Protein AF-A0A317UAR1-F1 (afdb_monomer)

Sequence (209 aa):
TNQVRIKHGSAPVVENEALDRGAAVRAKEIYTKFSHERPDGSNFSTAYYDAGAGNILGENITTGNTPKRAVYLWENSRGHLVAMIDKEATHIGVGVYKNFWVQIFAKNPGQKYTLTVYANGGTFPSKGGAERFEMRVPARADVKLSTIDIPEKEGSNFIGWTEIDDTFNIESGLTDLDAIKSGIETHMYDNKTLKANWTDTSDSSDSSD

Radius of gyration: 22.11 Å; Cα contacts (8 Å, |Δi|>4): 454; chains: 1; bounding box: 49×39×76 Å

Nearest PDB structures (foldseek):
  4ifa-assembly1_A  TM=9.366E-01  e=2.058E-07  Bacillus anthracis str. Ames
  4d53-assembly2_B  TM=8.144E-01  e=7.670E-05  Borreliella burgdorferi B31
  4h0a-assembly1_A  TM=8.307E-01  e=1.572E-04  Staphylococcus aureus subsp. aureus Mu50
  4h0a-assembly2_B  TM=8.169E-01  e=1.314E-04  Staphylococcus aureus subsp. aureus Mu50
  8th8-assembly1_P  TM=6.468E-01  e=1.066E-03  Tetrahymena thermophila

Structure (mmCIF, N/CA/C/O backbone):
data_AF-A0A317UAR1-F1
#
_entry.id   AF-A0A317UAR1-F1
#
loop_
_atom_site.group_PDB
_atom_site.id
_atom_site.type_symbol
_atom_site.label_atom_id
_atom_site.label_alt_id
_atom_site.label_comp_id
_atom_site.label_asym_id
_atom_site.label_entity_id
_atom_site.label_seq_id
_atom_site.pdbx_PDB_ins_code
_atom_site.Cartn_x
_atom_site.Cartn_y
_atom_site.Cartn_z
_atom_site.occupancy
_atom_site.B_iso_or_equiv
_atom_site.auth_seq_id
_atom_site.auth_comp_id
_atom_site.auth_asym_id
_atom_site.auth_atom_id
_atom_site.pdbx_PDB_model_num
ATOM 1 N N . THR A 1 1 ? 11.567 -8.116 -18.489 1.00 97.69 1 THR A N 1
ATOM 2 C CA . THR A 1 1 ? 11.893 -8.510 -17.103 1.00 97.69 1 THR A CA 1
ATOM 3 C C . THR A 1 1 ? 12.030 -10.012 -16.897 1.00 97.69 1 THR A C 1
ATOM 5 O O . THR A 1 1 ? 13.102 -10.417 -16.473 1.00 97.69 1 THR A O 1
ATOM 8 N N . ASN A 1 2 ? 11.055 -10.865 -17.248 1.00 98.56 2 ASN A N 1
ATOM 9 C CA . ASN A 1 2 ? 11.181 -12.324 -17.027 1.00 98.56 2 ASN A CA 1
ATOM 10 C C . ASN A 1 2 ? 12.418 -12.978 -17.677 1.00 98.56 2 ASN A C 1
ATOM 12 O O . ASN A 1 2 ? 13.028 -13.846 -17.067 1.00 98.56 2 ASN A O 1
ATOM 16 N N . GLN A 1 3 ? 12.860 -12.503 -18.846 1.00 98.56 3 GLN A N 1
ATOM 17 C CA . GLN A 1 3 ? 14.128 -12.947 -19.450 1.00 98.56 3 GLN A CA 1
ATOM 18 C C . GLN A 1 3 ? 15.347 -12.675 -18.546 1.00 98.56 3 GLN A C 1
ATOM 20 O O . GLN A 1 3 ? 16.200 -13.543 -18.398 1.00 98.56 3 GLN A O 1
ATOM 25 N N . VAL A 1 4 ? 15.404 -11.503 -17.900 1.00 98.44 4 VAL A N 1
ATOM 26 C CA . VAL A 1 4 ? 16.461 -11.148 -16.935 1.00 98.44 4 VAL A CA 1
ATOM 27 C C . VAL A 1 4 ? 16.350 -12.027 -15.690 1.00 98.44 4 VAL A C 1
ATOM 29 O O . VAL A 1 4 ? 17.345 -12.580 -15.240 1.00 98.44 4 VAL A O 1
ATOM 32 N N . ARG A 1 5 ? 15.136 -12.236 -15.167 1.00 98.62 5 ARG A N 1
ATOM 33 C CA . ARG A 1 5 ? 14.918 -13.106 -13.999 1.00 98.62 5 ARG A CA 1
ATOM 34 C C . ARG A 1 5 ? 15.426 -14.524 -14.242 1.00 98.62 5 ARG A C 1
ATOM 36 O O . ARG A 1 5 ? 16.234 -15.009 -13.459 1.00 98.62 5 ARG A O 1
ATOM 43 N N . ILE A 1 6 ? 15.056 -15.127 -15.372 1.00 98.62 6 ILE A N 1
ATOM 44 C CA . ILE A 1 6 ? 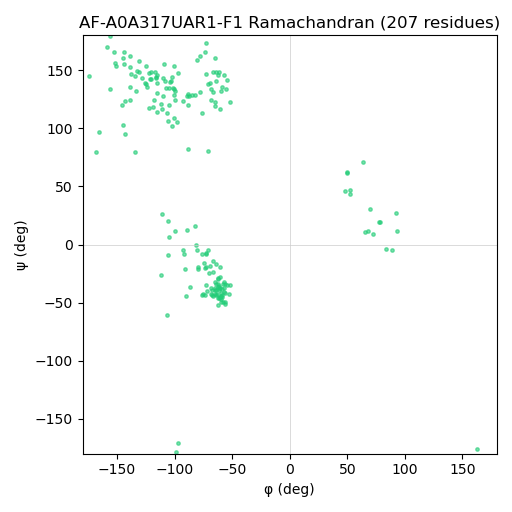15.512 -16.467 -15.770 1.00 98.62 6 ILE A CA 1
ATOM 45 C C . ILE A 1 6 ? 17.036 -16.504 -15.936 1.00 98.62 6 ILE A C 1
ATOM 47 O O . ILE A 1 6 ? 17.683 -17.395 -15.391 1.00 98.62 6 ILE A O 1
ATOM 51 N N . LYS A 1 7 ? 17.624 -15.512 -16.620 1.00 98.50 7 LYS A N 1
ATOM 52 C CA . LYS A 1 7 ? 19.084 -15.381 -16.778 1.00 98.50 7 LYS A CA 1
ATOM 53 C C . LYS A 1 7 ? 19.820 -15.371 -15.432 1.00 98.50 7 LYS A C 1
ATOM 55 O O . LYS A 1 7 ? 20.926 -15.895 -15.346 1.00 98.50 7 LYS A O 1
ATOM 60 N N . HIS A 1 8 ? 19.216 -14.787 -14.398 1.00 98.19 8 HIS A N 1
ATOM 61 C CA . HIS A 1 8 ? 19.792 -14.662 -13.058 1.00 98.19 8 HIS A CA 1
ATOM 62 C C . HIS A 1 8 ? 19.281 -15.713 -12.050 1.00 98.19 8 HIS A C 1
ATOM 64 O O . HIS A 1 8 ? 19.565 -15.602 -10.860 1.00 98.19 8 HIS A O 1
ATOM 70 N N . GLY A 1 9 ? 18.570 -16.754 -12.503 1.00 98.12 9 GLY A N 1
ATOM 71 C CA . GLY A 1 9 ? 18.136 -17.869 -11.652 1.00 98.12 9 GLY A CA 1
ATOM 72 C C . GLY A 1 9 ? 16.930 -17.579 -10.750 1.00 98.12 9 GLY A C 1
ATOM 73 O O . GLY A 1 9 ? 16.712 -18.303 -9.778 1.00 98.12 9 GLY A O 1
ATOM 74 N N . SER A 1 10 ? 16.144 -16.546 -11.057 1.00 98.50 10 SER A N 1
ATOM 75 C CA . SER A 1 10 ? 14.903 -16.206 -10.351 1.00 98.50 10 SER A CA 1
ATOM 76 C C . SER A 1 10 ? 13.675 -16.650 -11.150 1.00 98.50 10 SER A C 1
ATOM 78 O O . SER A 1 10 ? 13.651 -16.573 -12.381 1.00 98.50 10 SER A O 1
ATOM 80 N N . ALA A 1 11 ? 12.631 -17.096 -10.446 1.00 98.50 11 ALA A N 1
ATOM 81 C CA . ALA A 1 11 ? 11.373 -17.514 -11.063 1.00 98.50 11 ALA A CA 1
ATOM 82 C C . ALA A 1 11 ? 10.700 -16.345 -11.811 1.00 98.50 11 ALA A C 1
ATOM 84 O O . ALA A 1 11 ? 10.805 -15.200 -11.358 1.00 98.50 11 ALA A O 1
ATOM 85 N N . PRO A 1 12 ? 10.007 -16.589 -12.938 1.00 98.69 12 PRO A N 1
ATOM 86 C CA . PRO A 1 12 ? 9.248 -15.545 -13.616 1.00 98.69 12 PRO A CA 1
ATOM 87 C C . PRO A 1 12 ? 8.140 -14.995 -12.708 1.00 98.69 12 PRO A C 1
ATOM 89 O O . PRO A 1 12 ? 7.583 -15.713 -11.882 1.00 98.69 12 PRO A O 1
ATOM 92 N N . VAL A 1 13 ? 7.827 -13.715 -12.882 1.00 98.75 13 VAL A N 1
ATOM 93 C CA . VAL A 1 13 ? 6.721 -13.023 -12.207 1.00 98.75 13 VAL A CA 1
ATOM 94 C C . VAL A 1 13 ? 5.518 -12.904 -13.134 1.00 98.75 13 VAL A C 1
ATOM 96 O O . VAL A 1 13 ? 5.675 -12.875 -14.362 1.00 98.75 13 VAL A O 1
ATOM 99 N N . VAL A 1 14 ? 4.335 -12.814 -12.531 1.00 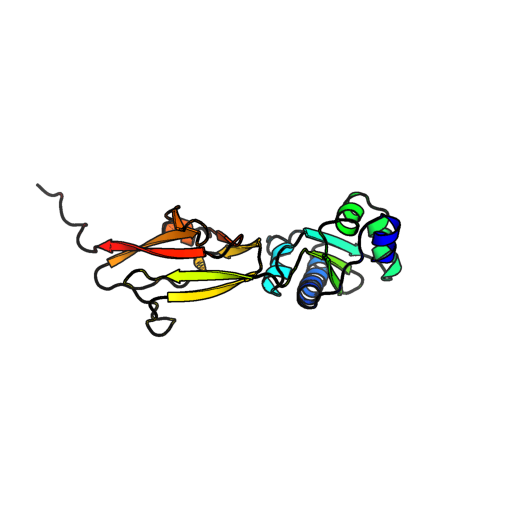98.69 14 VAL A N 1
ATOM 100 C CA . VAL A 1 14 ? 3.049 -12.631 -13.215 1.00 98.69 14 VAL A CA 1
ATOM 101 C C . VAL A 1 14 ? 2.595 -11.176 -13.089 1.00 98.69 14 VAL A C 1
ATOM 103 O O . VAL A 1 14 ? 2.786 -10.546 -12.053 1.00 98.69 14 VAL A O 1
ATOM 106 N N . GLU A 1 15 ? 2.024 -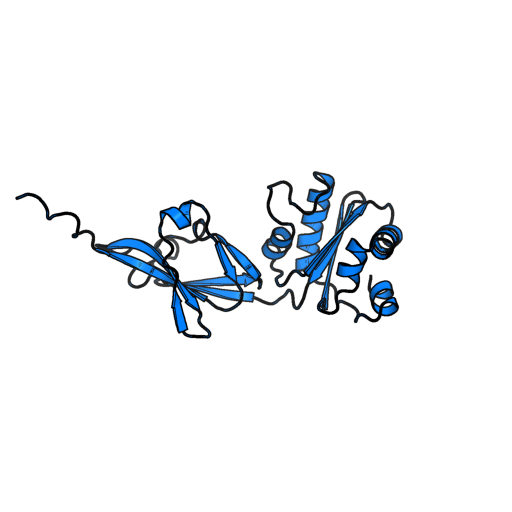10.621 -14.148 1.00 98.50 15 GLU A N 1
ATOM 107 C CA . GLU A 1 15 ? 1.475 -9.261 -14.128 1.00 98.50 15 GLU A CA 1
ATOM 108 C C . GLU A 1 15 ? 0.287 -9.146 -13.156 1.00 98.50 15 GLU A C 1
ATOM 110 O O . GLU A 1 15 ? -0.447 -10.113 -12.932 1.00 98.50 15 GLU A O 1
ATOM 115 N N . ASN A 1 16 ? 0.106 -7.975 -12.543 1.00 98.75 16 ASN A N 1
ATOM 116 C CA . ASN A 1 16 ? -0.993 -7.709 -11.624 1.00 98.75 16 ASN A CA 1
ATOM 117 C C . ASN A 1 16 ? -1.587 -6.314 -11.843 1.00 98.75 16 ASN A C 1
ATOM 119 O O . ASN A 1 16 ? -0.913 -5.303 -11.668 1.00 98.75 16 ASN A O 1
ATOM 123 N N . GLU A 1 17 ? -2.895 -6.271 -12.088 1.00 98.69 17 GLU A N 1
ATOM 124 C CA . GLU A 1 17 ? -3.609 -5.044 -12.450 1.00 98.69 17 GLU A CA 1
ATOM 125 C C . GLU A 1 17 ? -3.540 -3.944 -11.374 1.00 98.69 17 GLU A C 1
ATOM 127 O O . GLU A 1 17 ? -3.427 -2.760 -11.689 1.00 98.69 17 GLU A O 1
ATOM 132 N N . ALA A 1 18 ? -3.592 -4.302 -10.086 1.00 98.69 18 ALA A N 1
ATOM 133 C CA . ALA A 1 18 ? -3.489 -3.317 -9.009 1.00 98.69 18 ALA A CA 1
ATOM 134 C C . ALA A 1 18 ? -2.084 -2.698 -8.952 1.00 98.69 18 ALA A C 1
ATOM 136 O O . ALA A 1 18 ? -1.950 -1.484 -8.783 1.00 98.69 18 ALA A O 1
ATOM 137 N N . LEU A 1 19 ? -1.046 -3.510 -9.172 1.00 98.94 19 LEU A N 1
ATOM 138 C CA . LEU A 1 19 ? 0.319 -3.014 -9.310 1.00 98.94 19 LEU A CA 1
ATOM 139 C C . LEU A 1 19 ? 0.483 -2.124 -10.551 1.00 98.94 19 LEU A C 1
ATOM 141 O O . LEU A 1 19 ? 1.148 -1.097 -10.447 1.00 98.94 19 LEU A O 1
ATOM 145 N N . ASP A 1 20 ? -0.144 -2.453 -11.685 1.00 98.88 20 ASP A N 1
ATOM 146 C CA . ASP A 1 20 ? -0.107 -1.621 -12.900 1.00 98.88 20 ASP A CA 1
ATOM 147 C C . ASP A 1 20 ? -0.769 -0.258 -12.686 1.00 98.88 20 ASP A C 1
ATOM 149 O O . ASP A 1 20 ? -0.216 0.775 -13.070 1.00 98.88 20 ASP A O 1
ATOM 153 N N . ARG A 1 21 ? -1.930 -0.223 -12.015 1.00 98.88 21 ARG A N 1
ATOM 154 C CA . ARG A 1 21 ? -2.602 1.038 -11.660 1.00 98.88 21 ARG A CA 1
ATOM 155 C C . ARG A 1 21 ? -1.716 1.913 -10.773 1.00 98.88 21 ARG A C 1
ATOM 157 O O . ARG A 1 21 ? -1.551 3.097 -11.072 1.00 98.88 21 ARG A O 1
ATOM 164 N N . GLY A 1 22 ? -1.107 1.335 -9.735 1.00 98.81 22 GLY A N 1
ATOM 165 C CA . GLY A 1 22 ? -0.146 2.042 -8.881 1.00 98.81 22 GLY A CA 1
ATOM 166 C C . GLY A 1 22 ? 1.074 2.528 -9.670 1.00 98.81 22 GLY A C 1
ATOM 167 O O . GLY A 1 22 ? 1.444 3.699 -9.594 1.00 98.81 22 GLY A O 1
ATOM 168 N N . ALA A 1 23 ? 1.646 1.678 -10.526 1.00 98.88 23 ALA A N 1
ATOM 169 C CA . ALA A 1 23 ? 2.797 2.021 -11.357 1.00 98.88 23 ALA A CA 1
ATOM 170 C C . ALA A 1 23 ? 2.477 3.136 -12.369 1.00 98.88 23 ALA A C 1
ATOM 172 O O . ALA A 1 23 ? 3.333 3.972 -12.656 1.00 98.88 23 ALA A O 1
ATOM 173 N N . ALA A 1 24 ? 1.250 3.201 -12.894 1.00 98.81 24 ALA A N 1
ATOM 174 C CA . ALA A 1 24 ? 0.802 4.274 -13.779 1.00 98.81 24 ALA A CA 1
ATOM 175 C C . ALA A 1 24 ? 0.682 5.627 -13.055 1.00 98.81 24 ALA A C 1
ATOM 177 O O . ALA A 1 24 ? 1.022 6.663 -13.635 1.00 98.81 24 ALA A O 1
ATOM 178 N N . VAL A 1 25 ? 0.235 5.633 -11.792 1.00 98.81 25 VAL A N 1
ATOM 179 C CA . VAL A 1 25 ? 0.282 6.826 -10.925 1.00 98.81 25 VAL A CA 1
ATOM 180 C C . VAL A 1 25 ? 1.734 7.237 -10.710 1.00 98.81 25 VAL A C 1
ATOM 182 O O . VAL A 1 25 ? 2.112 8.369 -11.020 1.00 98.81 25 VAL A O 1
ATOM 185 N N . ARG A 1 26 ? 2.571 6.286 -10.291 1.00 98.75 26 ARG A N 1
ATOM 186 C CA . ARG A 1 26 ? 3.997 6.508 -10.051 1.00 98.75 26 ARG A CA 1
ATOM 187 C C . ARG A 1 26 ? 4.717 7.040 -11.283 1.00 98.75 26 ARG A C 1
ATOM 189 O O . ARG A 1 26 ? 5.478 7.988 -11.156 1.00 98.75 26 ARG A O 1
ATOM 196 N N . ALA A 1 27 ? 4.429 6.538 -12.484 1.00 98.75 27 ALA A N 1
ATOM 197 C CA . ALA A 1 27 ? 5.035 7.014 -13.730 1.00 98.75 27 ALA A CA 1
ATOM 198 C C . ALA A 1 27 ? 4.780 8.515 -13.982 1.00 98.75 27 ALA A C 1
ATOM 200 O O . ALA A 1 27 ? 5.667 9.235 -14.446 1.00 98.75 27 ALA A O 1
ATOM 201 N N . LYS A 1 28 ? 3.581 9.009 -13.644 1.00 98.75 28 LYS A N 1
ATOM 202 C CA . LYS A 1 28 ? 3.248 10.442 -13.719 1.00 98.75 28 LYS A CA 1
ATOM 203 C C . LYS A 1 28 ? 3.949 11.240 -12.623 1.00 98.75 28 LYS A C 1
ATOM 205 O O . LYS A 1 28 ? 4.436 12.336 -12.881 1.00 98.75 28 LYS A O 1
ATOM 210 N N . GLU A 1 29 ? 4.025 10.688 -11.420 1.00 98.69 29 GLU A N 1
ATOM 211 C CA . GLU A 1 29 ? 4.707 11.319 -10.293 1.00 98.69 29 GLU A CA 1
ATOM 212 C C . GLU A 1 29 ? 6.215 11.456 -10.532 1.00 98.69 29 GLU A C 1
ATOM 214 O O . GLU A 1 29 ? 6.762 12.531 -10.296 1.00 98.69 29 GLU A O 1
ATOM 219 N N . ILE A 1 30 ? 6.880 10.430 -11.075 1.00 98.31 30 ILE A N 1
ATOM 220 C CA . ILE A 1 30 ? 8.318 10.490 -11.375 1.00 98.31 30 ILE A CA 1
ATOM 221 C C . ILE A 1 30 ? 8.658 11.426 -12.534 1.00 98.31 30 ILE A C 1
ATOM 223 O O . ILE A 1 30 ? 9.774 11.937 -12.593 1.00 98.31 30 ILE A O 1
ATOM 227 N N . TYR A 1 31 ? 7.705 11.673 -13.438 1.00 98.12 31 TYR A N 1
ATOM 228 C CA . TYR A 1 31 ? 7.833 12.718 -14.453 1.00 98.12 31 TYR A CA 1
ATOM 229 C C . TYR A 1 31 ? 7.875 14.113 -13.814 1.00 98.12 31 TYR A C 1
ATOM 231 O O . TYR A 1 31 ? 8.627 14.972 -14.268 1.00 98.12 31 TYR A O 1
ATOM 239 N N . THR A 1 32 ? 7.098 14.329 -12.749 1.00 97.75 32 THR A N 1
ATOM 240 C CA . THR A 1 32 ? 7.093 15.579 -11.975 1.00 97.75 32 THR A CA 1
ATOM 241 C C . THR A 1 32 ? 8.313 15.687 -11.052 1.00 97.75 32 THR A C 1
ATOM 243 O O . THR A 1 32 ? 8.931 16.745 -10.968 1.00 97.75 32 THR A O 1
ATOM 246 N N . LYS A 1 33 ? 8.673 14.599 -10.362 1.00 97.56 33 LYS A N 1
ATOM 247 C CA . LYS A 1 33 ? 9.783 14.511 -9.403 1.00 97.56 33 LYS A CA 1
ATOM 248 C C . LYS A 1 33 ? 10.415 13.127 -9.508 1.00 97.56 33 LYS A C 1
ATOM 250 O O . LYS A 1 33 ? 9.872 12.167 -8.971 1.00 97.56 33 LYS A O 1
ATOM 255 N N . PHE A 1 34 ? 11.570 13.018 -10.164 1.00 98.12 34 PHE A N 1
ATOM 256 C CA . PHE A 1 34 ? 12.263 11.739 -10.356 1.00 98.12 34 PHE A CA 1
ATOM 257 C C . PHE A 1 34 ? 12.871 11.219 -9.038 1.00 98.12 34 PHE A C 1
ATOM 259 O O . PHE A 1 34 ? 14.053 11.409 -8.760 1.00 98.12 34 PHE A O 1
ATOM 266 N N . SER A 1 35 ? 12.032 10.609 -8.200 1.00 98.12 35 SER A N 1
ATOM 267 C CA . SER A 1 35 ? 12.357 10.091 -6.870 1.00 98.12 35 SER A CA 1
ATOM 268 C C . SER A 1 35 ? 11.456 8.902 -6.514 1.00 98.12 35 SER A C 1
ATOM 270 O O . SER A 1 35 ? 10.322 8.804 -6.992 1.00 98.12 35 SER A O 1
ATOM 272 N N . HIS A 1 36 ? 11.953 8.020 -5.645 1.00 97.69 36 HIS A N 1
ATOM 273 C CA . HIS A 1 36 ? 11.144 6.995 -4.974 1.00 97.69 36 HIS A CA 1
ATOM 274 C C . HIS A 1 36 ? 10.231 7.583 -3.889 1.00 97.69 36 HIS A C 1
ATOM 276 O O . HIS A 1 36 ? 9.247 6.966 -3.503 1.00 97.69 36 HIS A O 1
ATOM 282 N N . GLU A 1 37 ? 10.520 8.787 -3.403 1.00 98.25 37 GLU A N 1
ATOM 283 C CA . GLU A 1 37 ? 9.563 9.546 -2.601 1.00 98.25 37 GLU A CA 1
ATOM 284 C C . GLU A 1 37 ? 8.528 10.189 -3.528 1.00 98.25 37 GLU A C 1
ATOM 286 O O . GLU A 1 37 ? 8.884 10.831 -4.528 1.00 98.25 37 GLU A O 1
ATOM 291 N N . ARG A 1 38 ? 7.245 10.031 -3.199 1.00 98.38 38 ARG A N 1
ATOM 292 C CA . ARG A 1 38 ? 6.142 10.637 -3.944 1.00 98.38 38 ARG A CA 1
ATOM 293 C C . ARG A 1 38 ? 6.203 12.175 -3.835 1.00 98.38 38 ARG A C 1
ATOM 295 O O . ARG A 1 38 ? 6.887 12.724 -2.963 1.00 98.38 38 ARG A O 1
ATOM 302 N N . PRO A 1 39 ? 5.554 12.926 -4.743 1.00 98.31 39 PRO A N 1
ATOM 303 C CA . PRO A 1 39 ? 5.572 14.390 -4.710 1.00 98.31 39 PRO A CA 1
ATOM 304 C C . PRO A 1 39 ? 4.993 14.987 -3.423 1.00 98.31 39 PRO A C 1
ATOM 306 O O . PRO A 1 39 ? 5.419 16.066 -3.025 1.00 98.31 39 PRO A O 1
ATOM 309 N N . ASP A 1 40 ? 4.072 14.275 -2.773 1.00 96.25 40 ASP A N 1
ATOM 310 C CA . ASP A 1 40 ? 3.468 14.644 -1.489 1.00 96.25 40 ASP A CA 1
ATOM 311 C C . ASP A 1 40 ? 4.330 14.283 -0.262 1.00 96.25 40 ASP A C 1
ATOM 313 O O . ASP A 1 40 ? 3.933 14.560 0.866 1.00 96.25 40 ASP A O 1
ATOM 317 N N . GLY A 1 41 ? 5.507 13.682 -0.470 1.00 96.75 41 GLY A N 1
ATOM 318 C CA . GLY A 1 41 ? 6.424 13.257 0.590 1.00 96.75 41 GLY A CA 1
ATOM 319 C C . GLY A 1 41 ? 6.185 11.836 1.110 1.00 96.75 41 GLY A C 1
ATOM 320 O O . GLY A 1 41 ? 6.975 11.352 1.916 1.00 96.75 41 GLY A O 1
ATOM 321 N N . SER A 1 42 ? 5.141 11.138 0.656 1.00 96.12 42 SER A N 1
ATOM 322 C CA . SER A 1 42 ? 4.891 9.754 1.067 1.00 96.12 42 SER A CA 1
ATOM 323 C C . SER A 1 42 ? 5.806 8.750 0.345 1.00 96.12 42 SER A C 1
ATOM 325 O O . SER A 1 42 ? 6.423 9.040 -0.685 1.00 96.12 42 SER A O 1
ATOM 327 N N . ASN A 1 43 ? 5.931 7.539 0.894 1.00 97.25 43 ASN A N 1
ATOM 328 C CA . ASN A 1 43 ? 6.716 6.463 0.282 1.00 97.25 43 ASN A CA 1
ATOM 329 C C . ASN A 1 43 ? 6.074 5.983 -1.037 1.00 97.25 43 ASN A C 1
ATOM 331 O O . ASN A 1 43 ? 4.852 5.963 -1.141 1.00 97.25 43 ASN A O 1
ATOM 335 N N . PHE A 1 44 ? 6.855 5.531 -2.030 1.00 98.31 44 PHE A N 1
ATOM 336 C CA . PHE A 1 44 ? 6.304 4.953 -3.268 1.00 98.31 44 PHE A CA 1
ATOM 337 C C . PHE A 1 44 ? 5.279 3.839 -3.022 1.00 98.31 44 PHE A C 1
ATOM 339 O O . PHE A 1 44 ? 4.335 3.717 -3.802 1.00 98.31 44 PHE A O 1
ATOM 346 N N . SER A 1 45 ? 5.459 3.031 -1.967 1.00 98.38 45 SER A N 1
ATOM 347 C CA . SER A 1 45 ? 4.602 1.884 -1.649 1.00 98.38 45 SER A CA 1
ATOM 348 C C . SER A 1 45 ? 3.131 2.280 -1.493 1.00 98.38 45 SER A C 1
ATOM 350 O O . SER A 1 45 ? 2.252 1.519 -1.902 1.00 98.38 45 SER A O 1
ATOM 352 N N . THR A 1 46 ? 2.857 3.497 -1.006 1.00 98.12 46 THR A N 1
ATOM 353 C CA . THR A 1 46 ? 1.494 3.988 -0.770 1.00 98.12 46 THR A CA 1
ATOM 354 C C . THR A 1 46 ? 0.676 4.060 -2.055 1.00 98.12 46 THR A C 1
ATOM 356 O O . THR A 1 46 ? -0.488 3.690 -2.035 1.00 98.12 46 THR A O 1
ATOM 359 N N . ALA A 1 47 ? 1.281 4.377 -3.207 1.00 98.62 47 ALA A N 1
ATOM 360 C CA . ALA A 1 47 ? 0.566 4.392 -4.489 1.00 98.62 47 ALA A CA 1
ATOM 361 C C . ALA A 1 47 ? 0.014 3.009 -4.885 1.00 98.62 47 ALA A C 1
ATOM 363 O O . ALA A 1 47 ? -0.985 2.907 -5.599 1.00 98.62 47 ALA A O 1
ATOM 364 N N . TYR A 1 48 ? 0.670 1.936 -4.440 1.00 98.75 48 TYR A N 1
ATOM 365 C CA . TYR A 1 48 ? 0.249 0.564 -4.713 1.00 98.75 48 TYR A CA 1
ATOM 366 C C . TYR A 1 48 ? -0.767 0.081 -3.675 1.00 98.75 48 TYR A C 1
ATOM 368 O O . TYR A 1 48 ? -1.733 -0.588 -4.048 1.00 98.75 48 TYR A O 1
ATOM 376 N N . TYR A 1 49 ? -0.614 0.489 -2.410 1.00 98.56 49 TYR A N 1
ATOM 377 C CA . TYR A 1 49 ? -1.627 0.275 -1.374 1.00 98.56 49 TYR A CA 1
ATOM 378 C C . TYR A 1 49 ? -2.950 0.967 -1.732 1.00 98.56 49 TYR A C 1
ATOM 380 O O . TYR A 1 49 ? -3.994 0.315 -1.706 1.00 98.56 49 TYR A O 1
ATOM 388 N N . ASP A 1 50 ? -2.898 2.221 -2.191 1.00 97.94 50 ASP A N 1
ATOM 389 C CA . ASP A 1 50 ? -4.048 2.990 -2.692 1.00 97.94 50 ASP A CA 1
ATOM 390 C C . ASP A 1 50 ? -4.736 2.277 -3.873 1.00 97.94 50 ASP A C 1
ATOM 392 O O . ASP A 1 50 ? -5.958 2.305 -4.021 1.00 97.94 50 ASP A O 1
ATOM 396 N N . ALA A 1 51 ? -3.957 1.579 -4.709 1.00 98.38 51 ALA A N 1
ATOM 397 C CA . ALA A 1 51 ? -4.465 0.775 -5.821 1.00 98.38 51 ALA A CA 1
ATOM 398 C C . ALA A 1 51 ? -4.982 -0.618 -5.402 1.00 98.38 51 ALA A C 1
ATOM 400 O O . ALA A 1 51 ? -5.534 -1.349 -6.239 1.00 98.38 51 ALA A O 1
ATOM 401 N N . GLY A 1 52 ? -4.833 -0.979 -4.123 1.00 98.12 52 GLY A N 1
ATOM 402 C CA . GLY A 1 52 ? -5.325 -2.207 -3.507 1.00 98.12 52 GLY A CA 1
ATOM 403 C C . GLY A 1 52 ? -4.334 -3.375 -3.471 1.00 98.12 52 GLY A C 1
ATOM 404 O O . GLY A 1 52 ? -4.769 -4.491 -3.178 1.00 98.12 52 GLY A O 1
ATOM 405 N N . ALA A 1 53 ? -3.053 -3.146 -3.775 1.00 98.69 53 ALA A N 1
ATOM 406 C CA . ALA A 1 53 ? -2.002 -4.163 -3.788 1.00 98.69 53 ALA A CA 1
ATOM 407 C C . ALA A 1 53 ? -1.146 -4.115 -2.515 1.00 98.69 53 ALA A C 1
ATOM 409 O O . ALA A 1 53 ? -0.627 -3.062 -2.176 1.00 98.69 53 ALA A O 1
ATOM 410 N N . GLY A 1 54 ? -0.967 -5.249 -1.837 1.00 98.38 54 GLY A N 1
ATOM 411 C CA . GLY A 1 54 ? -0.135 -5.380 -0.635 1.00 98.38 54 GLY A CA 1
ATOM 412 C C . GLY A 1 54 ? 1.259 -5.950 -0.906 1.00 98.38 54 GLY A C 1
ATOM 413 O O . GLY A 1 54 ? 1.605 -6.286 -2.040 1.00 98.38 54 GLY A O 1
ATOM 414 N N . ASN A 1 55 ? 2.041 -6.124 0.164 1.00 98.31 55 ASN A N 1
ATOM 415 C CA . ASN A 1 55 ? 3.326 -6.837 0.154 1.00 98.31 55 ASN A CA 1
ATOM 416 C C . ASN A 1 55 ? 4.312 -6.342 -0.922 1.00 98.31 55 ASN A C 1
ATOM 418 O O . ASN A 1 55 ? 4.904 -7.131 -1.671 1.00 98.31 55 ASN A O 1
ATOM 422 N N . ILE A 1 56 ? 4.464 -5.023 -1.009 1.00 98.56 56 ILE A N 1
ATOM 423 C CA . ILE A 1 56 ? 5.369 -4.366 -1.951 1.00 98.56 56 ILE A CA 1
ATOM 424 C C . ILE A 1 56 ? 6.825 -4.665 -1.573 1.00 98.56 56 ILE A C 1
ATOM 426 O O . ILE A 1 56 ? 7.190 -4.582 -0.402 1.00 98.56 56 ILE A O 1
ATOM 430 N N . LEU A 1 57 ? 7.646 -5.024 -2.565 1.00 98.25 57 LEU A N 1
ATOM 431 C CA . LEU A 1 57 ? 9.053 -5.399 -2.373 1.00 98.25 57 LEU A CA 1
ATOM 432 C C . LEU A 1 57 ? 10.010 -4.312 -2.869 1.00 98.25 57 LEU A C 1
ATOM 434 O O . LEU A 1 57 ? 10.791 -3.772 -2.091 1.00 98.25 57 LEU A O 1
ATOM 438 N N . GLY A 1 58 ? 9.958 -3.974 -4.161 1.00 97.88 58 GLY A N 1
ATOM 439 C CA . GLY A 1 58 ? 10.925 -3.054 -4.759 1.00 97.88 58 GLY A CA 1
ATOM 440 C C . GLY A 1 58 ? 10.412 -2.354 -6.008 1.00 97.88 58 GLY A C 1
ATOM 441 O O . GLY A 1 58 ? 9.849 -2.990 -6.901 1.00 97.88 58 GLY A O 1
ATOM 442 N N . GLU A 1 59 ? 10.630 -1.040 -6.064 1.00 98.69 59 GLU A N 1
ATOM 443 C CA . GLU A 1 59 ? 10.349 -0.188 -7.217 1.00 98.69 59 GLU A CA 1
ATOM 444 C C . GLU A 1 59 ? 11.643 0.082 -7.984 1.00 98.69 59 GLU A C 1
ATOM 446 O O . GLU A 1 59 ? 12.656 0.466 -7.407 1.00 98.69 59 GLU A O 1
ATOM 451 N N . ASN A 1 60 ? 11.585 -0.047 -9.304 1.00 98.81 60 ASN A N 1
ATOM 452 C CA . ASN A 1 60 ? 12.612 0.456 -10.199 1.00 98.81 60 ASN A CA 1
ATOM 453 C C . ASN A 1 60 ? 12.015 1.551 -11.075 1.00 98.81 60 ASN A C 1
ATOM 455 O O . ASN A 1 60 ? 10.993 1.337 -11.728 1.00 98.81 60 ASN A O 1
ATOM 459 N N . ILE A 1 61 ? 12.703 2.689 -11.149 1.00 98.75 61 ILE A N 1
ATOM 460 C CA . ILE A 1 61 ? 12.316 3.830 -11.981 1.00 98.75 61 ILE A CA 1
ATOM 461 C C . ILE A 1 61 ? 13.431 4.142 -12.974 1.00 98.75 61 ILE A C 1
ATOM 463 O O . ILE A 1 61 ? 14.611 3.964 -12.680 1.00 98.75 61 ILE A O 1
ATOM 467 N N . THR A 1 62 ? 13.093 4.531 -14.197 1.00 98.38 62 THR A N 1
ATOM 468 C CA . THR A 1 62 ? 14.095 4.975 -15.177 1.00 98.38 62 THR A CA 1
ATOM 469 C C . THR A 1 62 ? 13.469 5.837 -16.260 1.00 98.38 62 THR A C 1
ATOM 471 O O . THR A 1 62 ? 12.247 5.922 -16.384 1.00 98.38 62 THR A O 1
ATOM 474 N N . THR A 1 63 ? 14.313 6.461 -17.071 1.00 97.19 63 THR A N 1
ATOM 475 C CA . THR A 1 63 ? 13.910 7.092 -18.324 1.00 97.19 63 THR A CA 1
ATOM 476 C C . THR A 1 63 ? 14.455 6.284 -19.495 1.00 97.19 63 THR A C 1
ATOM 478 O O . THR A 1 63 ? 15.552 5.725 -19.450 1.00 97.19 63 THR A O 1
ATOM 481 N N . GLY A 1 64 ? 13.684 6.180 -20.571 1.00 93.69 64 GLY A N 1
ATOM 482 C CA . GLY A 1 64 ? 14.126 5.430 -21.739 1.00 93.69 64 GLY A CA 1
ATOM 483 C C . GLY A 1 64 ? 13.167 5.535 -22.907 1.00 93.69 64 GLY A C 1
ATOM 484 O O . GLY A 1 64 ? 11.957 5.554 -22.736 1.00 93.69 64 GLY A O 1
ATOM 485 N N . ASN A 1 65 ? 13.706 5.554 -24.121 1.00 95.25 65 ASN A N 1
ATOM 486 C CA . ASN A 1 65 ? 12.878 5.688 -25.322 1.00 95.25 65 ASN A CA 1
ATOM 487 C C . ASN A 1 65 ? 12.113 4.402 -25.672 1.00 95.25 65 ASN A C 1
ATOM 489 O O . ASN A 1 65 ? 11.203 4.438 -26.491 1.00 95.25 65 ASN A O 1
ATOM 493 N N . THR A 1 66 ? 12.502 3.254 -25.104 1.00 97.50 66 THR A N 1
ATOM 494 C CA . THR A 1 66 ? 11.876 1.957 -25.389 1.00 97.50 66 THR A CA 1
ATOM 495 C C . THR A 1 66 ? 11.819 1.070 -24.141 1.00 97.50 66 THR A C 1
ATOM 497 O O . THR A 1 66 ? 12.706 1.174 -23.284 1.00 97.50 66 THR A O 1
ATOM 500 N N . PRO A 1 67 ? 10.869 0.115 -24.073 1.00 95.62 67 PRO A N 1
ATOM 501 C CA . PRO A 1 67 ? 10.815 -0.871 -22.992 1.00 95.62 67 PRO A CA 1
ATOM 502 C C . PRO A 1 67 ? 12.118 -1.671 -22.855 1.00 95.62 67 PRO A C 1
ATOM 504 O O . PRO A 1 67 ? 12.624 -1.884 -21.755 1.00 95.62 67 PRO A O 1
ATOM 507 N N . LYS A 1 68 ? 12.714 -2.077 -23.987 1.00 97.25 68 LYS A N 1
ATOM 508 C CA . LYS A 1 68 ? 13.981 -2.826 -24.006 1.00 97.25 68 LYS A CA 1
ATOM 509 C C . LYS A 1 68 ? 15.117 -2.016 -23.383 1.00 97.25 68 LYS A C 1
ATOM 511 O O . LYS A 1 68 ? 15.939 -2.579 -22.663 1.00 97.25 68 LYS A O 1
ATOM 516 N N . ARG A 1 69 ? 15.160 -0.700 -23.632 1.00 97.94 69 ARG A N 1
ATOM 517 C CA . ARG A 1 69 ? 16.158 0.182 -23.020 1.00 97.94 69 ARG A CA 1
ATOM 518 C C . ARG A 1 69 ? 15.934 0.325 -21.516 1.00 97.94 69 ARG A C 1
ATOM 520 O O . ARG A 1 69 ? 16.915 0.247 -20.788 1.00 97.94 69 ARG A O 1
ATOM 527 N N . ALA A 1 70 ? 14.692 0.483 -21.060 1.00 98.06 70 ALA A N 1
ATOM 528 C CA . ALA A 1 70 ? 14.380 0.567 -19.632 1.00 98.06 70 ALA A CA 1
ATOM 529 C C . ALA A 1 70 ? 14.826 -0.701 -18.878 1.00 98.06 70 ALA A C 1
ATOM 531 O O . ALA A 1 70 ? 15.586 -0.617 -17.916 1.00 98.06 70 ALA A O 1
ATOM 532 N N . VAL A 1 71 ? 14.470 -1.885 -19.395 1.00 98.38 71 VAL A N 1
ATOM 533 C CA . VAL A 1 71 ? 14.896 -3.176 -18.822 1.00 98.38 71 VAL A CA 1
ATOM 534 C C . VAL A 1 71 ? 16.418 -3.315 -18.806 1.00 98.38 71 VAL A C 1
ATOM 536 O O . VAL A 1 71 ? 16.976 -3.717 -17.790 1.00 98.38 71 VAL A O 1
ATOM 539 N N . TYR A 1 72 ? 17.094 -2.942 -19.897 1.00 98.38 72 TYR A N 1
ATOM 540 C CA . TYR A 1 72 ? 18.556 -2.951 -19.957 1.00 98.38 72 TYR A CA 1
ATOM 541 C C . TYR A 1 72 ? 19.184 -2.044 -18.886 1.00 98.38 72 TYR A C 1
ATOM 543 O O . TYR A 1 72 ? 20.165 -2.433 -18.257 1.00 98.38 72 TYR A O 1
ATOM 551 N N . LEU A 1 73 ? 18.647 -0.835 -18.681 1.00 98.38 73 LEU A N 1
ATOM 552 C CA . LEU A 1 73 ? 19.168 0.116 -17.693 1.00 98.38 73 LEU A CA 1
ATOM 553 C C . LEU A 1 73 ? 19.051 -0.429 -16.268 1.00 98.38 73 LEU A C 1
ATOM 555 O O . LEU A 1 73 ? 20.003 -0.319 -15.496 1.00 98.38 73 LEU A O 1
ATOM 559 N N . TRP A 1 74 ? 17.921 -1.053 -15.937 1.00 98.44 74 TRP A N 1
ATOM 560 C CA . TRP A 1 74 ? 17.736 -1.690 -14.636 1.00 98.44 74 TRP A CA 1
ATOM 561 C C . TRP A 1 74 ? 18.642 -2.908 -14.448 1.00 98.44 74 TRP A C 1
ATOM 563 O O . TRP A 1 74 ? 19.278 -3.039 -13.408 1.00 98.44 74 TRP A O 1
ATOM 573 N N . GLU A 1 75 ? 18.768 -3.768 -15.460 1.00 98.50 75 GLU A N 1
ATOM 574 C CA . GLU A 1 75 ? 19.630 -4.953 -15.386 1.00 98.50 75 GLU A CA 1
ATOM 575 C C . GLU A 1 75 ? 21.109 -4.587 -15.171 1.00 98.50 75 GLU A C 1
ATOM 577 O O . GLU A 1 75 ? 21.816 -5.257 -14.423 1.00 98.50 75 GLU A O 1
ATOM 582 N N . ASN A 1 76 ? 21.578 -3.500 -15.791 1.00 98.12 76 ASN A N 1
ATOM 583 C CA . ASN A 1 76 ? 22.977 -3.064 -15.722 1.00 98.12 76 ASN A CA 1
ATOM 584 C C . ASN A 1 76 ? 23.270 -2.110 -14.552 1.00 98.12 76 ASN A C 1
ATOM 586 O O . ASN A 1 76 ? 24.334 -1.495 -14.498 1.00 98.12 76 ASN A O 1
ATOM 590 N N . SER A 1 77 ? 22.346 -1.981 -13.602 1.00 97.69 77 SER A N 1
ATOM 591 C CA . SER A 1 77 ? 22.530 -1.191 -12.391 1.00 97.69 77 SER A CA 1
ATOM 592 C C . SER A 1 77 ? 22.332 -2.082 -11.176 1.00 97.69 77 SER A C 1
ATOM 594 O O . SER A 1 77 ? 21.242 -2.597 -10.957 1.00 97.69 77 SER A O 1
ATOM 596 N N . ARG A 1 78 ? 23.373 -2.247 -10.351 1.00 96.19 78 ARG A N 1
ATOM 597 C CA . ARG A 1 78 ? 23.339 -3.176 -9.208 1.00 96.19 78 ARG A CA 1
ATOM 598 C C . ARG A 1 78 ? 22.137 -2.941 -8.286 1.00 96.19 78 ARG A C 1
ATOM 600 O O . ARG A 1 78 ? 21.513 -3.910 -7.878 1.00 96.19 78 ARG A O 1
ATOM 607 N N . GLY A 1 79 ? 21.812 -1.681 -7.986 1.00 94.50 79 GLY A N 1
ATOM 608 C CA . GLY A 1 79 ? 20.669 -1.338 -7.131 1.00 94.50 79 GLY A CA 1
ATOM 609 C C . GLY A 1 79 ? 19.335 -1.787 -7.728 1.00 94.50 79 GLY A C 1
ATOM 610 O O . GLY A 1 79 ? 18.549 -2.445 -7.058 1.00 94.50 79 GLY A O 1
ATOM 611 N N . HIS A 1 80 ? 19.122 -1.524 -9.017 1.00 98.00 80 HIS A N 1
ATOM 612 C CA . HIS A 1 80 ? 17.895 -1.916 -9.709 1.00 98.00 80 HIS A CA 1
ATOM 613 C C . HIS A 1 80 ? 17.814 -3.427 -9.970 1.00 98.00 80 HIS A C 1
ATOM 615 O O . HIS A 1 80 ? 16.731 -4.016 -9.919 1.00 98.00 80 HIS A O 1
ATOM 621 N N . LEU A 1 81 ? 18.950 -4.075 -10.242 1.00 98.44 81 LEU A N 1
ATOM 622 C CA . LEU A 1 81 ? 19.006 -5.510 -10.490 1.00 98.44 81 LEU A CA 1
ATOM 623 C C . LEU A 1 81 ? 18.531 -6.302 -9.266 1.00 98.44 81 LEU A C 1
ATOM 625 O O . LEU A 1 81 ? 17.842 -7.299 -9.452 1.00 98.44 81 LEU A O 1
ATOM 629 N N . VAL A 1 82 ? 18.825 -5.840 -8.042 1.00 98.12 82 VAL A N 1
ATOM 630 C CA . VAL A 1 82 ? 18.365 -6.491 -6.799 1.00 98.12 82 VAL A CA 1
ATOM 631 C C . VAL A 1 82 ? 16.842 -6.634 -6.779 1.00 98.12 82 VAL A C 1
ATOM 633 O O . VAL A 1 82 ? 16.356 -7.745 -6.592 1.00 98.12 82 VAL A O 1
ATOM 636 N N . ALA A 1 83 ? 16.090 -5.567 -7.070 1.00 97.69 83 ALA A N 1
ATOM 637 C CA . ALA A 1 83 ? 14.628 -5.642 -7.154 1.00 97.69 83 ALA A CA 1
ATOM 638 C C . ALA A 1 83 ? 14.166 -6.567 -8.293 1.00 97.69 83 ALA A C 1
ATOM 640 O O . ALA A 1 83 ? 13.238 -7.357 -8.131 1.00 97.69 83 ALA A O 1
ATOM 641 N N . MET A 1 84 ? 14.849 -6.527 -9.445 1.00 98.50 84 MET A N 1
ATOM 642 C CA . MET A 1 84 ? 14.505 -7.382 -10.584 1.00 98.50 84 MET A CA 1
ATOM 643 C C . 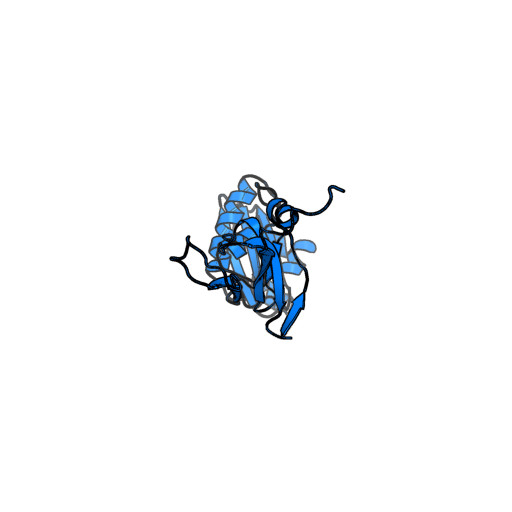MET A 1 84 ? 14.633 -8.864 -10.291 1.00 98.50 84 MET A C 1
ATOM 645 O O . MET A 1 84 ? 13.840 -9.627 -10.836 1.00 98.50 84 MET A O 1
ATOM 649 N N . ILE A 1 85 ? 15.630 -9.276 -9.508 1.00 98.44 85 ILE A N 1
ATOM 650 C CA . ILE A 1 85 ? 15.949 -10.689 -9.261 1.00 98.44 85 ILE A CA 1
ATOM 651 C C . ILE A 1 85 ? 15.502 -11.164 -7.881 1.00 98.44 85 ILE A C 1
ATOM 653 O O . ILE A 1 85 ? 15.789 -12.309 -7.532 1.00 98.44 85 ILE A O 1
ATOM 657 N N . ASP A 1 86 ? 14.784 -10.331 -7.126 1.00 98.38 86 ASP A N 1
ATOM 658 C CA . ASP A 1 86 ? 14.242 -10.707 -5.827 1.00 98.38 86 ASP A CA 1
ATOM 659 C C . ASP A 1 86 ? 13.460 -12.025 -5.948 1.00 98.38 86 ASP A C 1
ATOM 661 O O . ASP A 1 86 ? 12.548 -12.170 -6.778 1.00 98.38 86 ASP A O 1
ATOM 665 N N . LYS A 1 87 ? 13.885 -13.013 -5.157 1.00 98.31 87 LYS A N 1
ATOM 666 C CA . LYS A 1 87 ? 13.336 -14.370 -5.157 1.00 98.31 87 LYS A CA 1
ATOM 667 C C . LYS A 1 87 ? 11.965 -14.434 -4.493 1.00 98.31 87 LYS A C 1
ATOM 669 O O . LYS A 1 87 ? 11.229 -15.378 -4.759 1.00 98.31 87 LYS A O 1
ATOM 674 N N . GLU A 1 88 ? 11.615 -13.450 -3.670 1.00 98.25 88 GLU A N 1
ATOM 675 C CA . GLU A 1 88 ? 10.291 -13.355 -3.061 1.00 98.25 88 GLU A CA 1
ATOM 676 C C . GLU A 1 88 ? 9.240 -12.790 -4.020 1.00 98.25 88 GLU A C 1
ATOM 678 O O . GLU A 1 88 ? 8.040 -13.010 -3.829 1.00 98.25 88 GLU A O 1
ATOM 683 N N . ALA A 1 89 ? 9.675 -12.082 -5.067 1.00 98.62 89 ALA A N 1
ATOM 684 C CA . ALA A 1 89 ? 8.772 -11.500 -6.044 1.00 98.62 89 ALA A CA 1
ATOM 685 C C . ALA A 1 89 ? 8.027 -12.594 -6.814 1.00 98.62 89 ALA A C 1
ATOM 687 O O . ALA A 1 89 ? 8.621 -13.440 -7.486 1.00 98.62 89 ALA A O 1
ATOM 688 N N . THR A 1 90 ? 6.702 -12.521 -6.746 1.00 98.69 90 THR A N 1
ATOM 689 C CA . THR A 1 90 ? 5.779 -13.405 -7.478 1.00 98.69 90 THR A CA 1
ATOM 690 C C . THR A 1 90 ? 5.024 -12.640 -8.556 1.00 98.69 90 THR A C 1
ATOM 692 O O . THR A 1 90 ? 4.639 -13.223 -9.567 1.00 98.69 90 THR A O 1
ATOM 695 N N . HIS A 1 91 ? 4.857 -11.328 -8.362 1.00 98.88 91 HIS A N 1
ATOM 696 C CA . HIS A 1 91 ? 4.113 -10.465 -9.261 1.00 98.88 91 HIS A CA 1
ATOM 697 C C . HIS A 1 91 ? 4.895 -9.208 -9.627 1.00 98.88 91 HIS A C 1
ATOM 699 O O . HIS A 1 91 ? 5.802 -8.786 -8.903 1.00 98.88 91 HIS A O 1
ATOM 705 N N . ILE A 1 92 ? 4.513 -8.622 -10.756 1.00 98.94 92 ILE A N 1
ATOM 706 C CA . ILE A 1 92 ? 5.024 -7.358 -11.274 1.00 98.94 92 ILE A CA 1
ATOM 707 C C . ILE A 1 92 ? 3.865 -6.447 -11.670 1.00 98.94 92 ILE A C 1
ATOM 709 O O . ILE A 1 92 ? 2.829 -6.933 -12.114 1.00 98.94 92 ILE A O 1
ATOM 713 N N . GLY A 1 93 ? 4.063 -5.139 -11.540 1.00 98.88 93 GLY A N 1
ATOM 714 C CA . GLY A 1 93 ? 3.308 -4.146 -12.301 1.00 98.88 93 GLY A CA 1
ATOM 715 C C . GLY A 1 93 ? 4.243 -3.222 -13.070 1.00 98.88 93 GLY A C 1
ATOM 716 O O . GLY A 1 93 ? 5.398 -3.033 -12.671 1.00 98.88 93 GLY A O 1
ATOM 717 N N . VAL A 1 94 ? 3.769 -2.659 -14.177 1.00 98.75 94 VAL A N 1
ATOM 718 C CA . VAL A 1 94 ? 4.540 -1.774 -15.053 1.00 98.75 94 VAL A CA 1
ATOM 719 C C . VAL A 1 94 ? 3.728 -0.535 -15.409 1.00 98.75 94 VAL A C 1
ATOM 721 O O . VAL A 1 94 ? 2.582 -0.607 -15.837 1.00 98.75 94 VAL A O 1
ATOM 724 N N . GLY A 1 95 ? 4.356 0.630 -15.279 1.00 98.69 95 GLY A N 1
ATOM 725 C CA . GLY A 1 95 ? 3.770 1.916 -15.637 1.00 98.69 95 GLY A CA 1
ATOM 726 C C . GLY A 1 95 ? 4.692 2.699 -16.555 1.00 98.69 95 GLY A C 1
ATOM 727 O O . GLY A 1 95 ? 5.913 2.674 -16.393 1.00 98.69 95 GLY A O 1
ATOM 728 N N . VAL A 1 96 ? 4.115 3.421 -17.516 1.00 98.50 96 VAL A N 1
ATOM 729 C CA . VAL A 1 96 ? 4.869 4.327 -18.386 1.00 98.50 96 VAL A CA 1
ATOM 730 C C . VAL A 1 96 ? 4.122 5.635 -18.614 1.00 98.50 96 VAL A C 1
ATOM 732 O O . VAL A 1 96 ? 2.926 5.649 -18.900 1.00 98.50 96 VAL A O 1
ATOM 735 N N . TYR A 1 97 ? 4.841 6.752 -18.525 1.00 98.56 97 TYR A N 1
ATOM 736 C CA . TYR A 1 97 ? 4.325 8.071 -18.871 1.00 98.56 97 TYR A CA 1
ATOM 737 C C . TYR A 1 97 ? 5.440 8.929 -19.468 1.00 98.56 97 TYR A C 1
ATOM 739 O O . TYR A 1 97 ? 6.456 9.162 -18.827 1.00 98.56 97 TYR A O 1
ATOM 747 N N . LYS A 1 98 ? 5.278 9.390 -20.716 1.00 97.50 98 LYS A N 1
ATOM 748 C CA . LYS A 1 98 ? 6.263 10.244 -21.417 1.00 97.50 98 LYS A CA 1
ATOM 749 C C . LYS A 1 98 ? 7.718 9.734 -21.328 1.00 97.50 98 LYS A C 1
ATOM 751 O O . LYS A 1 98 ? 8.625 10.514 -21.060 1.00 97.50 98 LYS A O 1
ATOM 756 N N . ASN A 1 99 ? 7.944 8.437 -21.561 1.00 97.62 99 ASN A N 1
ATOM 757 C CA . ASN A 1 99 ? 9.253 7.762 -21.456 1.00 97.62 99 ASN A CA 1
ATOM 758 C C . ASN A 1 99 ? 9.836 7.640 -20.035 1.00 97.62 99 ASN A C 1
ATOM 760 O O . ASN A 1 99 ? 10.998 7.255 -19.892 1.00 97.62 99 ASN A O 1
ATOM 764 N N . PHE A 1 100 ? 9.044 7.914 -19.000 1.00 98.50 100 PHE A N 1
ATOM 765 C CA . PHE A 1 100 ? 9.345 7.559 -17.618 1.00 98.50 100 PHE A CA 1
ATOM 766 C C . PHE A 1 100 ? 8.707 6.212 -17.318 1.00 98.50 100 PHE A C 1
ATOM 768 O O . PHE A 1 100 ? 7.505 6.042 -17.514 1.00 98.50 100 PHE A O 1
ATOM 775 N N . TRP A 1 101 ? 9.524 5.262 -16.884 1.00 98.69 101 TRP A N 1
ATOM 776 C CA . TRP A 1 101 ? 9.144 3.872 -16.680 1.00 98.69 101 TRP A CA 1
ATOM 777 C C . TRP A 1 101 ? 9.237 3.524 -15.209 1.00 98.69 101 TRP A C 1
ATOM 779 O O . TRP A 1 101 ? 10.212 3.876 -14.545 1.00 98.69 101 TRP A O 1
ATOM 789 N N . VAL A 1 102 ? 8.252 2.767 -14.753 1.00 98.88 102 VAL A N 1
ATOM 790 C CA . VAL A 1 102 ? 8.200 2.152 -13.435 1.00 98.88 102 VAL A CA 1
ATOM 791 C C . VAL A 1 102 ? 8.007 0.658 -13.640 1.00 98.88 102 VAL A C 1
ATOM 793 O O . VAL A 1 102 ? 7.170 0.251 -14.445 1.00 98.88 102 VAL A O 1
ATOM 796 N N . GLN A 1 103 ? 8.754 -0.159 -12.908 1.00 98.62 103 GLN A N 1
ATOM 797 C CA . GLN A 1 103 ? 8.341 -1.528 -12.615 1.00 98.62 103 GLN A CA 1
ATOM 798 C C . GLN A 1 103 ? 8.354 -1.728 -11.100 1.00 98.62 103 GLN A C 1
ATOM 800 O O . GLN A 1 103 ? 9.280 -1.284 -10.420 1.00 98.62 103 GLN A O 1
ATOM 805 N N . ILE A 1 104 ? 7.333 -2.398 -10.587 1.00 98.81 104 ILE A N 1
ATOM 806 C CA . ILE A 1 104 ? 7.169 -2.702 -9.168 1.00 98.81 104 ILE A CA 1
ATOM 807 C C . ILE A 1 104 ? 7.081 -4.209 -8.990 1.00 98.81 104 ILE A C 1
ATOM 809 O O . ILE A 1 104 ? 6.473 -4.891 -9.812 1.00 98.81 104 ILE A O 1
ATOM 813 N N . PHE A 1 105 ? 7.665 -4.729 -7.919 1.00 98.88 105 PHE A N 1
ATOM 814 C CA . PHE A 1 105 ? 7.575 -6.140 -7.562 1.00 98.88 105 PHE A CA 1
ATOM 815 C C . PHE A 1 105 ? 6.854 -6.315 -6.233 1.00 98.88 105 PHE A C 1
ATOM 817 O O . PHE A 1 105 ? 7.028 -5.511 -5.316 1.00 98.88 105 PHE A O 1
ATOM 824 N N . ALA A 1 106 ? 6.073 -7.388 -6.122 1.00 98.81 106 ALA A N 1
ATOM 825 C CA . ALA A 1 106 ? 5.368 -7.737 -4.895 1.00 98.81 106 ALA A CA 1
ATOM 826 C C . ALA A 1 106 ? 5.289 -9.255 -4.682 1.00 98.81 106 ALA A C 1
ATOM 828 O O . ALA A 1 106 ? 5.403 -10.060 -5.621 1.00 98.81 106 ALA A O 1
ATOM 829 N N . LYS A 1 107 ? 5.033 -9.645 -3.432 1.00 98.62 107 LYS A N 1
ATOM 830 C CA . LYS A 1 107 ? 4.735 -11.026 -3.037 1.00 98.62 107 LYS A CA 1
ATOM 831 C C . LYS A 1 107 ? 3.253 -11.169 -2.710 1.00 98.62 107 LYS A C 1
ATOM 833 O O . LYS A 1 107 ? 2.809 -10.638 -1.708 1.00 98.62 107 LYS A O 1
ATOM 838 N N . ASN A 1 108 ? 2.487 -11.926 -3.494 1.00 98.25 108 ASN A N 1
ATOM 839 C CA . ASN A 1 108 ? 1.045 -12.099 -3.258 1.00 98.25 108 ASN A CA 1
ATOM 840 C C . ASN A 1 108 ? 0.300 -10.750 -3.051 1.00 98.25 108 ASN A C 1
ATOM 842 O O . ASN A 1 108 ? -0.254 -10.504 -1.977 1.00 98.25 108 ASN A O 1
ATOM 846 N N . PRO A 1 109 ? 0.294 -9.851 -4.054 1.00 98.50 109 PRO A N 1
ATOM 847 C CA . PRO A 1 109 ? -0.239 -8.494 -3.908 1.00 98.50 109 PRO A CA 1
ATOM 848 C C . PRO A 1 109 ? -1.743 -8.444 -3.614 1.00 98.50 109 PRO A C 1
ATOM 850 O O . PRO A 1 109 ? -2.238 -7.425 -3.151 1.00 98.50 109 PRO A O 1
ATOM 853 N N . GLY A 1 110 ? -2.486 -9.528 -3.850 1.00 98.25 110 GLY A N 1
ATOM 854 C CA . GLY A 1 110 ? -3.908 -9.608 -3.511 1.00 98.25 110 GLY A CA 1
ATOM 855 C C . GLY A 1 110 ? -4.194 -9.822 -2.020 1.00 98.25 110 GLY A C 1
ATOM 856 O O . GLY A 1 110 ? -5.359 -9.782 -1.625 1.00 98.25 110 GLY A O 1
ATOM 857 N N . GLN A 1 111 ? -3.173 -10.073 -1.193 1.00 98.38 111 GLN A N 1
ATOM 858 C CA . GLN A 1 111 ? -3.361 -10.332 0.232 1.00 98.38 111 GLN A CA 1
ATOM 859 C C . GLN A 1 111 ? -3.882 -9.094 0.962 1.00 98.38 111 GLN A C 1
ATOM 861 O O . GLN A 1 111 ? -3.335 -7.997 0.834 1.00 98.38 111 GLN A O 1
ATOM 866 N N . LYS A 1 112 ? -4.928 -9.301 1.764 1.00 98.12 112 LYS A N 1
ATOM 867 C CA . LYS A 1 112 ? -5.557 -8.273 2.593 1.00 98.12 112 LYS A CA 1
ATOM 868 C C . LYS A 1 112 ? -5.881 -8.821 3.972 1.00 98.12 112 LYS A C 1
ATOM 870 O O . LYS A 1 112 ? -6.302 -9.977 4.081 1.00 98.12 112 LYS A O 1
ATOM 875 N N . TYR A 1 113 ? -5.786 -7.956 4.968 1.00 97.69 113 TYR A N 1
ATOM 876 C CA . TYR A 1 113 ? -6.220 -8.220 6.332 1.00 97.69 113 TYR A CA 1
ATOM 877 C C . TYR A 1 113 ? -7.466 -7.415 6.677 1.00 97.69 113 TYR A C 1
ATOM 879 O O . TYR A 1 113 ? -7.764 -6.398 6.044 1.00 97.69 113 TYR A O 1
ATOM 887 N N . THR A 1 114 ? -8.229 -7.919 7.640 1.00 97.62 114 THR A N 1
ATOM 888 C CA . THR A 1 114 ? -9.359 -7.198 8.216 1.00 97.62 114 THR A CA 1
ATOM 889 C C . THR A 1 114 ? -8.858 -6.339 9.366 1.00 97.62 114 THR A C 1
ATOM 891 O O . THR A 1 114 ? -8.209 -6.845 10.277 1.00 97.62 114 THR A O 1
ATOM 894 N N . LEU A 1 115 ? -9.190 -5.052 9.322 1.00 97.75 115 LEU A N 1
ATOM 895 C CA . LEU A 1 115 ? -9.165 -4.181 10.486 1.00 97.75 115 LEU A CA 1
ATOM 896 C C . LEU A 1 115 ? -10.597 -4.036 10.995 1.00 97.75 115 LEU A C 1
ATOM 898 O O . LEU A 1 115 ? -11.430 -3.412 10.331 1.00 97.75 115 LEU A O 1
ATOM 902 N N . THR A 1 116 ? -10.883 -4.641 12.140 1.00 97.75 116 THR A N 1
ATOM 903 C CA . THR A 1 116 ? -12.150 -4.482 12.852 1.00 97.75 116 THR A CA 1
ATOM 904 C C . THR A 1 116 ? -12.054 -3.240 13.724 1.00 97.75 116 THR A C 1
ATOM 906 O O . THR A 1 116 ? -11.121 -3.098 14.504 1.00 97.75 116 THR A O 1
ATOM 909 N N . VAL A 1 117 ? -13.016 -2.334 13.628 1.00 98.06 117 VAL A N 1
ATOM 910 C CA . VAL A 1 117 ? -13.098 -1.158 14.496 1.00 98.06 117 VAL A CA 1
ATOM 911 C C . VAL A 1 117 ? -14.309 -1.340 15.394 1.00 98.06 117 VAL A C 1
ATOM 913 O O . VAL A 1 117 ? -15.432 -1.445 14.907 1.00 98.06 117 VAL A O 1
ATOM 916 N N . TYR A 1 118 ? -14.079 -1.427 16.700 1.00 98.00 118 TYR A N 1
ATOM 917 C CA . TYR A 1 118 ? -15.074 -1.777 17.704 1.00 98.00 118 TYR A CA 1
ATOM 918 C C . TYR A 1 118 ? -15.262 -0.636 18.706 1.00 98.00 118 TYR A C 1
ATOM 920 O O . TYR A 1 118 ? -14.350 -0.280 19.451 1.00 98.00 118 TYR A O 1
ATOM 928 N N . ALA A 1 119 ? -16.478 -0.093 18.765 1.00 98.06 119 ALA A N 1
ATOM 929 C CA . ALA A 1 119 ? -16.836 1.039 19.615 1.00 98.06 119 ALA A CA 1
ATOM 930 C C . ALA A 1 119 ? -16.929 0.697 21.111 1.00 98.06 119 ALA A C 1
ATOM 932 O O . ALA A 1 119 ? -17.067 1.600 21.931 1.00 98.06 119 ALA A O 1
ATOM 933 N N . ASN A 1 120 ? -16.850 -0.584 21.487 1.00 97.62 120 ASN A N 1
ATOM 934 C CA . ASN A 1 120 ? -16.765 -1.026 22.880 1.00 97.62 120 ASN A CA 1
ATOM 935 C C . ASN A 1 120 ? -17.830 -0.404 23.802 1.00 97.62 120 ASN A C 1
ATOM 937 O O . ASN A 1 120 ? -17.520 0.352 24.724 1.00 97.62 120 ASN A O 1
ATOM 941 N N . GLY A 1 121 ? -19.099 -0.696 23.510 1.00 96.81 121 GLY A N 1
ATOM 942 C CA . GLY A 1 121 ? -20.254 -0.142 24.225 1.00 96.81 121 GLY A CA 1
ATOM 943 C C . GLY A 1 121 ? -20.698 1.245 23.750 1.00 96.81 121 GLY A C 1
ATOM 944 O O . GLY A 1 121 ? -21.695 1.751 24.252 1.00 96.81 121 GLY A O 1
ATOM 945 N N . GLY A 1 122 ? -19.978 1.855 22.804 1.00 97.75 122 GLY A N 1
ATOM 946 C CA . GLY A 1 122 ? -20.455 2.989 22.013 1.00 97.75 122 GLY A CA 1
ATOM 947 C C . GLY A 1 122 ? -21.012 2.567 20.651 1.00 97.75 122 GLY A C 1
ATOM 948 O O . GLY A 1 122 ? -21.132 1.381 20.341 1.00 97.75 122 GLY A O 1
ATOM 949 N N . THR A 1 123 ? -21.288 3.553 19.803 1.00 98.25 123 THR A N 1
ATOM 950 C CA . THR A 1 123 ? -21.732 3.363 18.415 1.00 98.25 123 THR A CA 1
ATOM 951 C C . THR A 1 123 ? -21.053 4.358 17.476 1.00 98.25 123 THR A C 1
ATOM 953 O O . THR A 1 123 ? -20.525 5.373 17.918 1.00 98.25 123 THR A O 1
ATOM 956 N N . PHE A 1 124 ? -21.061 4.084 16.172 1.00 98.12 124 PHE A N 1
ATOM 957 C CA . PHE A 1 124 ? -20.619 5.017 15.133 1.00 98.12 124 PHE A CA 1
ATOM 958 C C . PHE A 1 124 ? -21.843 5.646 14.448 1.00 98.12 124 PHE A C 1
ATOM 960 O O . PHE A 1 124 ? -22.441 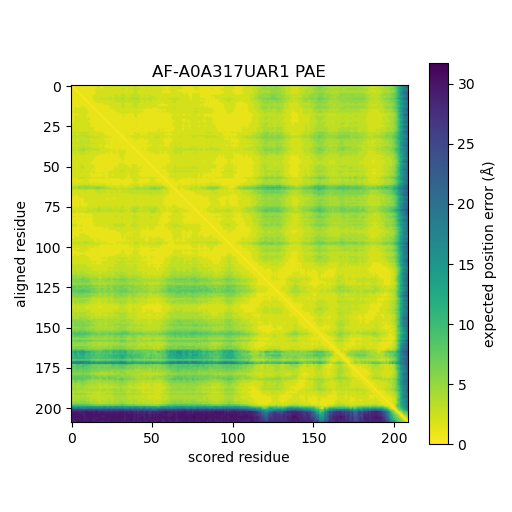5.005 13.572 1.00 98.12 124 PHE A O 1
ATOM 967 N N . PRO A 1 125 ? -22.231 6.896 14.772 1.00 96.56 125 PRO A N 1
ATOM 968 C CA . PRO A 1 125 ? -23.364 7.558 14.119 1.00 96.56 125 PRO A CA 1
ATOM 969 C C . PRO A 1 125 ? -23.200 7.649 12.596 1.00 96.56 125 PRO A C 1
ATOM 971 O O . PRO A 1 125 ? -24.150 7.411 11.849 1.00 96.56 125 PRO A O 1
ATOM 974 N N . SER A 1 126 ? -21.968 7.876 12.123 1.00 94.62 126 SER A N 1
ATOM 975 C CA . SER A 1 126 ? -21.603 7.890 10.697 1.00 94.62 126 SER A CA 1
ATOM 976 C C . SER A 1 126 ? -21.857 6.557 9.978 1.00 94.62 126 SER A C 1
ATOM 978 O O . SER A 1 126 ? -21.943 6.523 8.749 1.00 94.62 126 SER A O 1
ATOM 980 N N . LYS A 1 127 ? -21.985 5.453 10.726 1.00 95.31 127 LYS A N 1
ATOM 981 C CA . LYS A 1 127 ? -22.283 4.101 10.230 1.00 95.31 127 LYS A CA 1
ATOM 982 C C . LYS A 1 127 ? -23.682 3.633 10.641 1.00 95.31 127 LYS A C 1
ATOM 984 O O . LYS A 1 127 ? -23.914 2.435 10.770 1.00 95.31 127 LYS A O 1
ATOM 989 N N . GLY A 1 128 ? -24.609 4.565 10.872 1.00 95.88 128 GLY A N 1
ATOM 990 C CA . GLY A 1 128 ? -25.991 4.243 11.236 1.00 95.88 128 GLY A CA 1
ATOM 991 C C . GLY A 1 128 ? -26.131 3.651 12.640 1.00 95.88 128 GLY A C 1
ATOM 992 O O . GLY A 1 128 ? -27.013 2.828 12.862 1.00 95.88 128 GLY A O 1
ATOM 993 N N . GLY A 1 129 ? -25.249 4.034 13.568 1.00 96.69 129 GLY A N 1
ATOM 994 C CA . GLY A 1 129 ? -25.273 3.545 14.947 1.00 96.69 129 GLY A CA 1
ATOM 995 C C . GLY A 1 129 ? -24.679 2.145 15.122 1.00 96.69 129 GLY A C 1
ATOM 996 O O . GLY A 1 129 ? -24.962 1.482 16.114 1.00 96.69 129 GLY A O 1
ATOM 997 N N . ALA A 1 130 ? -23.864 1.670 14.177 1.00 97.81 130 ALA A N 1
ATOM 998 C CA . ALA A 1 130 ? -23.196 0.379 14.309 1.00 97.81 130 ALA A CA 1
ATOM 999 C C . ALA A 1 130 ? -22.213 0.374 15.493 1.00 97.81 130 ALA A C 1
ATOM 1001 O O . ALA A 1 130 ? -21.482 1.338 15.700 1.00 97.81 130 ALA A O 1
ATOM 1002 N N . GLU A 1 131 ? -22.136 -0.732 16.233 1.00 98.06 131 GLU A N 1
ATOM 1003 C CA . GLU A 1 131 ? -21.148 -0.916 17.314 1.00 98.06 131 GLU A CA 1
ATOM 1004 C C . GLU A 1 131 ? -19.761 -1.307 16.786 1.00 98.06 131 GLU A C 1
ATOM 1006 O O . GLU A 1 131 ? -18.754 -1.208 17.489 1.00 98.06 131 GLU A O 1
ATOM 1011 N N . ARG A 1 132 ? -19.696 -1.803 15.547 1.00 97.81 132 ARG A N 1
ATOM 1012 C CA . ARG A 1 132 ? -18.450 -2.162 14.872 1.00 97.81 132 ARG A CA 1
ATOM 1013 C C . ARG A 1 132 ? -18.565 -2.033 13.363 1.00 97.81 132 ARG A C 1
ATOM 1015 O O . ARG A 1 132 ? -19.656 -2.168 12.812 1.00 97.81 132 ARG A O 1
ATOM 1022 N N . PHE A 1 133 ? -17.433 -1.852 12.698 1.00 97.75 133 PHE A N 1
ATOM 1023 C CA . PHE A 1 133 ? -17.314 -2.004 11.251 1.00 97.75 133 PHE A CA 1
ATOM 1024 C C . PHE A 1 133 ? -15.955 -2.597 10.879 1.00 97.75 133 PHE A C 1
ATOM 1026 O O . PHE A 1 133 ? -15.038 -2.639 11.695 1.00 97.75 133 PHE A O 1
ATOM 1033 N N . GLU A 1 134 ? -15.831 -3.060 9.639 1.00 97.31 134 GLU A N 1
ATOM 1034 C CA . GLU A 1 134 ? -14.617 -3.697 9.136 1.00 97.31 134 GLU A CA 1
ATOM 1035 C C . GLU A 1 134 ? -14.074 -2.974 7.907 1.00 97.31 134 GLU A C 1
ATOM 1037 O O . GLU A 1 134 ? -14.825 -2.462 7.072 1.00 97.31 134 GLU A O 1
ATOM 1042 N N . MET A 1 135 ? -12.752 -2.993 7.767 1.00 96.56 135 MET A N 1
ATOM 1043 C CA . MET A 1 135 ? -12.044 -2.527 6.581 1.00 96.56 135 MET A CA 1
ATOM 1044 C C . MET A 1 135 ? -11.123 -3.626 6.059 1.00 96.56 135 MET A C 1
ATOM 1046 O O . MET A 1 135 ? -10.447 -4.305 6.829 1.00 96.56 135 MET A O 1
ATOM 1050 N N . ARG A 1 136 ? -11.068 -3.798 4.734 1.00 97.56 136 ARG A N 1
ATOM 1051 C CA . ARG A 1 136 ? -10.149 -4.738 4.076 1.00 97.56 136 ARG A CA 1
ATOM 1052 C C . ARG A 1 136 ? -8.928 -3.979 3.575 1.00 97.56 136 ARG A C 1
ATOM 1054 O O . ARG A 1 136 ? -9.007 -3.293 2.558 1.00 97.56 136 ARG A O 1
ATOM 1061 N N . VAL A 1 137 ? -7.807 -4.139 4.266 1.00 98.12 137 VAL A N 1
ATOM 1062 C CA . VAL A 1 137 ? -6.585 -3.359 4.046 1.00 98.12 137 VAL A CA 1
ATOM 1063 C C . VAL A 1 137 ? -5.519 -4.228 3.371 1.00 98.12 137 VAL A C 1
ATOM 1065 O O . VAL A 1 137 ? -5.353 -5.381 3.777 1.00 98.12 137 VAL A O 1
ATOM 1068 N N . PRO A 1 138 ? -4.807 -3.746 2.333 1.00 98.50 138 PRO A N 1
ATOM 1069 C CA . PRO A 1 138 ? -3.688 -4.480 1.746 1.00 98.50 138 PRO A CA 1
ATOM 1070 C C . PRO A 1 138 ? -2.636 -4.868 2.789 1.00 98.50 138 PRO A C 1
ATOM 1072 O O . PRO A 1 138 ? -2.327 -4.097 3.694 1.00 98.50 138 PRO A O 1
ATOM 1075 N N . ALA A 1 139 ? -2.071 -6.068 2.663 1.00 98.25 139 ALA A N 1
ATOM 1076 C CA . ALA A 1 139 ? -1.033 -6.528 3.580 1.00 98.25 139 ALA A CA 1
ATOM 1077 C C . ALA A 1 139 ? 0.179 -5.582 3.570 1.00 98.25 139 ALA A C 1
ATOM 1079 O O . ALA A 1 139 ? 0.657 -5.199 2.497 1.00 98.25 139 ALA A O 1
ATOM 1080 N N . ARG A 1 140 ? 0.693 -5.260 4.765 1.00 97.12 140 ARG A N 1
ATOM 1081 C CA . ARG A 1 140 ? 1.796 -4.313 5.024 1.00 97.12 140 ARG A CA 1
ATOM 1082 C C . ARG A 1 140 ? 1.502 -2.851 4.673 1.00 97.12 140 ARG A C 1
ATOM 1084 O O . ARG A 1 140 ? 2.439 -2.055 4.637 1.00 97.12 140 ARG A O 1
ATOM 1091 N N . ALA A 1 141 ? 0.247 -2.516 4.383 1.00 97.69 141 ALA A N 1
ATOM 1092 C CA . ALA A 1 141 ? -0.184 -1.131 4.312 1.00 97.69 141 ALA A CA 1
ATOM 1093 C C . ALA A 1 141 ? -0.457 -0.578 5.713 1.00 97.69 141 ALA A C 1
ATOM 1095 O O . ALA A 1 141 ? -0.743 -1.329 6.653 1.00 97.69 141 ALA A O 1
ATOM 1096 N N . ASP A 1 142 ? -0.424 0.746 5.790 1.00 95.88 142 ASP A N 1
ATOM 1097 C CA . ASP A 1 142 ? -0.582 1.498 7.024 1.00 95.88 142 ASP A CA 1
ATOM 1098 C C . ASP A 1 142 ? -1.942 2.193 7.019 1.00 95.88 142 ASP A C 1
ATOM 1100 O O . ASP A 1 142 ? -2.404 2.687 5.985 1.00 95.88 142 ASP A O 1
ATOM 1104 N N . VAL A 1 143 ? -2.601 2.219 8.176 1.00 96.44 143 VAL A N 1
ATOM 1105 C CA . VAL A 1 143 ? -3.870 2.922 8.370 1.00 96.44 143 VAL A CA 1
ATOM 1106 C C . VAL A 1 143 ? -3.655 4.042 9.372 1.00 96.44 143 VAL A C 1
ATOM 1108 O O . VAL A 1 143 ? -3.411 3.793 10.551 1.00 96.44 143 VAL A O 1
ATOM 1111 N N . LYS A 1 144 ? -3.790 5.285 8.907 1.00 95.50 144 LYS A N 1
ATOM 1112 C CA . LYS A 1 144 ? -3.801 6.470 9.772 1.00 95.50 144 LYS A CA 1
ATOM 1113 C C . LYS A 1 144 ? -5.016 6.429 10.681 1.00 95.50 144 LYS A C 1
ATOM 1115 O O . LYS A 1 144 ? -6.141 6.474 10.195 1.00 95.50 144 LYS A O 1
ATOM 1120 N N . LEU A 1 145 ? -4.807 6.404 11.995 1.00 96.31 145 LEU A N 1
ATOM 1121 C CA . LEU A 1 145 ? -5.922 6.310 12.941 1.00 96.31 145 LEU A CA 1
ATOM 1122 C C . LEU A 1 145 ? -6.810 7.560 12.923 1.00 96.31 145 LEU A C 1
ATOM 1124 O O . LEU A 1 145 ? -7.991 7.478 13.240 1.00 96.31 145 LEU A O 1
ATOM 1128 N N . SER A 1 146 ? -6.275 8.704 12.491 1.00 95.75 146 SER A N 1
ATOM 1129 C CA . SER A 1 146 ? -7.038 9.944 12.311 1.00 95.75 146 SER A CA 1
ATOM 1130 C C . SER A 1 146 ? -8.092 9.887 11.203 1.00 95.75 146 SER A C 1
ATOM 1132 O O . SER A 1 146 ? -8.937 10.776 11.141 1.00 95.75 146 SER A O 1
ATOM 1134 N N . THR A 1 147 ? -8.059 8.880 10.322 1.00 94.88 147 THR A N 1
ATOM 1135 C CA . THR A 1 147 ? -9.082 8.689 9.278 1.00 94.88 147 THR A CA 1
ATOM 1136 C C . THR A 1 147 ? -10.218 7.768 9.721 1.00 94.88 147 THR A C 1
ATOM 1138 O O . THR A 1 147 ? -11.178 7.581 8.974 1.00 94.88 147 THR A O 1
ATOM 1141 N N . ILE A 1 148 ? -10.117 7.190 10.920 1.00 96.12 148 ILE A N 1
ATOM 1142 C CA . ILE A 1 148 ? -11.126 6.312 11.502 1.00 96.12 148 ILE A CA 1
ATOM 1143 C C . ILE A 1 148 ? -12.122 7.171 12.279 1.00 96.12 148 ILE A C 1
ATOM 1145 O O . ILE A 1 148 ? -11.735 7.970 13.131 1.00 96.12 148 ILE A O 1
ATOM 1149 N N . ASP A 1 149 ? -13.410 6.988 11.985 1.00 95.44 149 ASP A N 1
ATOM 1150 C CA . ASP A 1 149 ? -14.491 7.672 12.693 1.00 95.44 149 ASP A CA 1
ATOM 1151 C C . ASP A 1 149 ? -14.384 7.408 14.205 1.00 95.44 149 ASP A C 1
ATOM 1153 O O . ASP A 1 149 ? -14.193 6.269 14.632 1.00 95.44 149 ASP A O 1
ATOM 1157 N N . ILE A 1 150 ? -14.516 8.454 15.023 1.00 96.06 150 ILE A N 1
ATOM 1158 C CA . ILE A 1 150 ? -14.530 8.327 16.485 1.00 96.06 150 ILE A CA 1
ATOM 1159 C C . ILE A 1 150 ? -15.954 7.935 16.915 1.00 96.06 150 ILE A C 1
ATOM 1161 O O . ILE A 1 150 ? -16.907 8.586 16.478 1.00 96.06 150 ILE A O 1
ATOM 1165 N N . PRO A 1 151 ? -16.132 6.877 17.727 1.00 97.69 151 PRO A N 1
ATOM 1166 C CA . PRO A 1 151 ? -17.450 6.470 18.191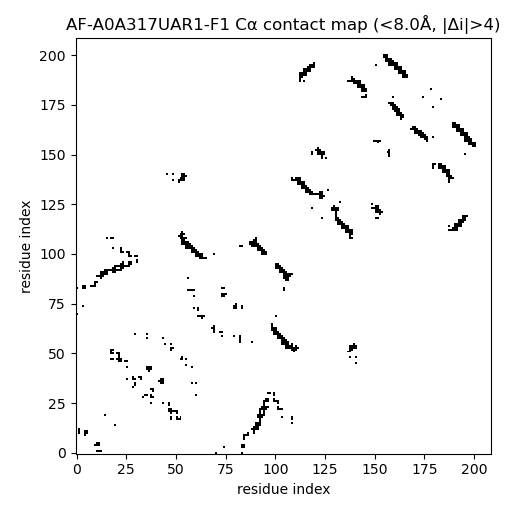 1.00 97.69 151 PRO A CA 1
ATOM 1167 C C . PRO A 1 151 ? -17.988 7.429 19.256 1.00 97.69 151 PRO A C 1
ATOM 1169 O O . PRO A 1 151 ? -17.242 8.180 19.884 1.00 97.69 151 PRO A O 1
ATOM 1172 N N . GLU A 1 152 ? -19.284 7.329 19.524 1.00 97.88 152 GLU A N 1
ATOM 1173 C CA . GLU A 1 152 ? -19.967 8.030 20.608 1.00 97.88 152 GLU A CA 1
ATOM 1174 C C . GLU A 1 152 ? -20.531 7.030 21.619 1.00 97.88 152 GLU A C 1
ATOM 1176 O O . GLU A 1 152 ? -21.016 5.955 21.254 1.00 97.88 152 GLU A O 1
ATOM 1181 N N . LYS A 1 153 ? -20.480 7.393 22.901 1.00 97.38 153 LYS A N 1
ATOM 1182 C CA . LYS A 1 153 ? -21.061 6.627 24.003 1.00 97.38 153 LYS A CA 1
ATOM 1183 C C . LYS A 1 153 ? -21.643 7.596 25.027 1.00 97.38 153 LYS A C 1
ATOM 1185 O O . LYS A 1 153 ? -20.939 8.472 25.522 1.00 97.38 153 LYS A O 1
ATOM 1190 N N . GLU A 1 154 ? -22.928 7.448 25.331 1.00 95.81 154 GLU A N 1
ATOM 1191 C CA . GLU A 1 154 ? -23.620 8.320 26.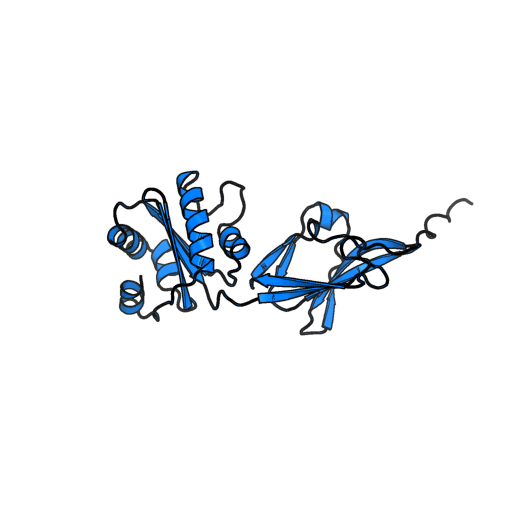283 1.00 95.81 154 GLU A CA 1
ATOM 1192 C C . GLU A 1 154 ? -22.957 8.264 27.670 1.00 95.81 154 GLU A C 1
ATOM 1194 O O . GLU A 1 154 ? -22.652 7.185 28.177 1.00 95.81 154 GLU A O 1
ATOM 1199 N N . GLY A 1 155 ? -22.711 9.434 28.270 1.00 95.56 155 GLY A N 1
ATOM 1200 C CA . GLY A 1 155 ? -22.084 9.552 29.594 1.00 95.56 155 GLY A CA 1
ATOM 1201 C C . GLY A 1 155 ? -20.586 9.223 29.647 1.00 95.56 155 GLY A C 1
ATOM 1202 O O . GLY A 1 155 ? -20.022 9.134 30.737 1.00 95.56 155 GLY A O 1
ATOM 1203 N N . SER A 1 156 ? -19.919 9.045 28.502 1.00 97.19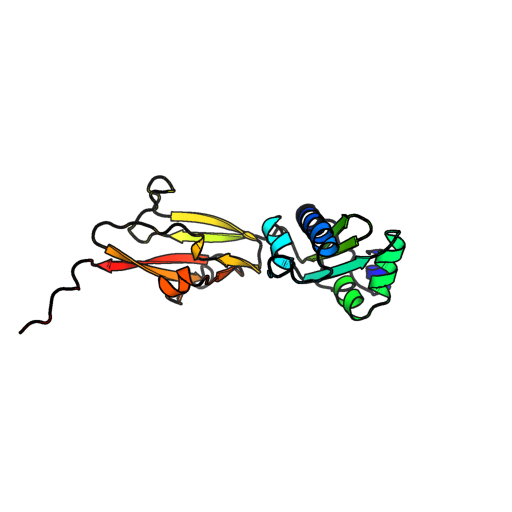 156 SER A N 1
ATOM 1204 C CA . SER A 1 156 ? -18.489 8.738 28.449 1.00 97.19 156 SER A CA 1
ATOM 1205 C C . SER A 1 156 ? -17.743 9.607 27.433 1.00 97.19 156 SER A C 1
ATOM 1207 O O . SER A 1 156 ? -18.270 9.968 26.385 1.00 97.19 156 SER A O 1
ATOM 1209 N N . ASN A 1 157 ? -16.470 9.881 27.714 1.00 96.38 157 ASN A N 1
ATOM 1210 C CA . ASN A 1 157 ? -15.542 10.512 26.779 1.00 96.38 157 ASN A CA 1
ATOM 1211 C C . ASN A 1 157 ? -14.616 9.461 26.166 1.00 96.38 157 ASN A C 1
ATOM 1213 O O . ASN A 1 157 ? -14.071 8.611 26.875 1.00 96.38 157 ASN A O 1
ATOM 1217 N N . PHE A 1 158 ? -14.421 9.531 24.850 1.00 97.12 158 PHE A N 1
ATOM 1218 C CA . PHE A 1 158 ? -13.473 8.676 24.143 1.00 97.12 158 PHE A CA 1
ATOM 1219 C C . PHE A 1 158 ? -12.034 9.038 24.538 1.00 97.12 158 PHE A C 1
ATOM 1221 O O . PHE A 1 158 ? -11.618 10.187 24.396 1.00 97.12 158 PHE A O 1
ATOM 1228 N N . ILE A 1 159 ? -11.276 8.052 25.018 1.00 96.44 159 ILE A N 1
ATOM 1229 C CA . ILE A 1 159 ? -9.868 8.208 25.410 1.00 96.44 159 ILE A CA 1
ATOM 1230 C C . ILE A 1 159 ? -8.948 7.934 24.219 1.00 96.44 159 ILE A C 1
ATOM 1232 O O . ILE A 1 159 ? -7.977 8.656 23.999 1.00 96.44 159 ILE A O 1
ATOM 1236 N N . GLY A 1 160 ? -9.228 6.867 23.471 1.00 97.12 160 GLY A N 1
ATOM 1237 C CA . GLY A 1 160 ? -8.294 6.340 22.487 1.00 97.12 160 GLY A CA 1
ATOM 1238 C C . GLY A 1 160 ? -8.601 4.913 22.052 1.00 97.12 160 GLY A C 1
ATOM 1239 O O . GLY A 1 160 ? -9.592 4.306 22.470 1.00 97.12 160 GLY A O 1
ATOM 1240 N N . TRP A 1 161 ? -7.715 4.369 21.225 1.00 97.88 161 TRP A N 1
ATOM 1241 C CA . TRP A 1 161 ? -7.794 3.002 20.713 1.00 97.88 161 TRP A CA 1
ATOM 1242 C C . TRP A 1 161 ? -6.775 2.104 21.407 1.00 97.88 161 TRP A C 1
ATOM 1244 O O . TRP A 1 161 ? -5.614 2.480 21.523 1.00 97.88 161 TRP A O 1
ATOM 1254 N N . THR A 1 162 ? -7.182 0.908 21.821 1.00 97.19 162 THR A N 1
ATOM 1255 C CA . THR A 1 162 ? -6.255 -0.214 22.025 1.00 97.19 162 THR A CA 1
ATOM 1256 C C . THR A 1 162 ? -6.274 -1.101 20.789 1.00 97.19 162 THR A C 1
ATOM 1258 O O . THR A 1 162 ? -7.307 -1.231 20.128 1.00 97.19 162 THR A O 1
ATOM 1261 N N . GLU A 1 163 ? -5.136 -1.710 20.468 1.00 95.75 163 GLU A N 1
ATOM 1262 C CA . GLU A 1 163 ? -5.029 -2.693 19.393 1.00 95.75 163 GLU A CA 1
ATOM 1263 C C . GLU A 1 163 ? -5.061 -4.104 19.979 1.00 95.75 163 GLU A C 1
ATOM 1265 O O . GLU A 1 163 ? -4.352 -4.414 20.939 1.00 95.75 163 GLU A O 1
ATOM 1270 N N . ILE A 1 164 ? -5.886 -4.962 19.389 1.00 95.31 164 ILE A N 1
ATOM 1271 C CA . ILE A 1 164 ? -5.949 -6.388 19.683 1.00 95.31 164 ILE A CA 1
ATOM 1272 C C . ILE A 1 164 ? -5.428 -7.133 18.461 1.00 95.31 164 ILE A C 1
ATOM 1274 O O . ILE A 1 164 ? -5.971 -6.998 17.363 1.00 95.31 164 ILE A O 1
ATOM 1278 N N . ASP A 1 165 ? -4.376 -7.919 18.665 1.00 89.38 165 ASP A N 1
ATOM 1279 C CA . ASP A 1 165 ? -3.920 -8.901 17.686 1.00 89.38 165 ASP A CA 1
ATOM 1280 C C . ASP A 1 165 ? -4.865 -10.106 17.731 1.00 89.38 165 ASP A C 1
ATOM 1282 O O . ASP A 1 165 ? -4.910 -10.819 18.737 1.00 89.38 165 ASP A O 1
ATOM 1286 N N . ASP A 1 166 ? -5.619 -10.344 16.657 1.00 84.31 166 ASP A N 1
ATOM 1287 C CA . ASP A 1 166 ? -6.617 -11.418 16.618 1.00 84.31 166 ASP A CA 1
ATOM 1288 C C . ASP A 1 166 ? -5.970 -12.823 16.622 1.00 84.31 166 ASP A C 1
ATOM 1290 O O . ASP A 1 166 ? -6.631 -13.813 16.938 1.00 84.31 166 ASP A O 1
ATOM 1294 N N . THR A 1 167 ? -4.678 -12.935 16.290 1.00 86.00 167 THR A N 1
ATOM 1295 C CA . THR A 1 167 ? -3.929 -14.204 16.284 1.00 86.00 167 THR A CA 1
ATOM 1296 C C . THR A 1 167 ? -3.634 -14.676 17.702 1.00 86.00 167 THR A C 1
ATOM 1298 O O . THR A 1 167 ? -3.771 -15.863 18.006 1.00 86.00 167 THR A O 1
ATOM 1301 N N . PHE A 1 168 ? -3.216 -13.754 18.570 1.00 87.19 168 PHE A N 1
ATOM 1302 C CA . PHE A 1 168 ? -2.822 -14.063 19.948 1.00 87.19 168 PHE A CA 1
ATOM 1303 C C . PHE A 1 168 ? -3.860 -13.630 20.986 1.00 87.19 168 PHE A C 1
ATOM 1305 O O . PHE A 1 168 ? -3.742 -13.998 22.154 1.00 87.19 168 PHE A O 1
ATOM 1312 N N . ASN A 1 169 ? -4.876 -12.875 20.562 1.00 87.94 169 ASN A N 1
ATOM 1313 C CA . ASN A 1 169 ? -5.879 -12.238 21.409 1.00 87.94 169 ASN A CA 1
ATOM 1314 C C . ASN A 1 169 ? -5.240 -11.402 22.533 1.00 87.94 169 ASN A C 1
ATOM 1316 O O . ASN A 1 169 ? -5.639 -11.474 23.698 1.00 87.94 169 ASN A O 1
ATOM 1320 N N . ILE A 1 170 ? -4.201 -10.642 22.178 1.00 89.50 170 ILE A N 1
ATOM 1321 C CA . ILE A 1 170 ? -3.463 -9.769 23.094 1.00 89.50 170 ILE A CA 1
ATOM 1322 C C . ILE A 1 170 ? -3.873 -8.329 22.811 1.00 89.50 170 ILE A C 1
ATOM 1324 O O . ILE A 1 170 ? -3.675 -7.838 21.703 1.00 89.50 170 ILE A O 1
ATOM 1328 N N . GLU A 1 171 ? -4.417 -7.661 23.827 1.00 94.56 171 GLU A N 1
ATOM 1329 C CA . GLU A 1 171 ? -4.728 -6.232 23.802 1.00 94.56 171 GLU A CA 1
ATOM 1330 C C . GLU A 1 171 ? -3.508 -5.424 24.264 1.00 94.56 171 GLU A C 1
ATOM 1332 O O . GLU A 1 171 ? -2.909 -5.719 25.300 1.00 94.56 171 GLU A O 1
ATOM 1337 N N . SER A 1 172 ? -3.118 -4.410 23.496 1.00 90.94 172 SER A N 1
ATOM 1338 C CA . SER A 1 172 ? -1.943 -3.589 23.792 1.00 90.94 172 SER A CA 1
ATOM 1339 C C . SER A 1 172 ? -2.059 -2.172 23.224 1.00 90.94 172 SER A C 1
ATOM 1341 O O . SER A 1 172 ? -2.919 -1.888 22.392 1.00 90.94 172 SER A O 1
ATOM 1343 N N . GLY A 1 173 ? -1.185 -1.276 23.699 1.00 86.12 173 GLY A N 1
ATOM 1344 C CA . GLY A 1 173 ? -0.930 0.022 23.068 1.00 86.12 173 GLY A CA 1
ATOM 1345 C C . GLY A 1 173 ? -2.131 0.965 23.035 1.00 86.12 173 GLY A C 1
ATOM 1346 O O . GLY A 1 173 ? -2.659 1.238 21.960 1.00 86.12 173 GLY A O 1
ATOM 1347 N N . LEU A 1 174 ? -2.535 1.502 24.196 1.00 93.88 174 LEU A N 1
ATOM 1348 C CA . LEU A 1 174 ? -3.495 2.607 24.212 1.00 93.88 174 LEU A CA 1
ATOM 1349 C C . LEU A 1 174 ? -2.895 3.799 23.464 1.00 93.88 174 LEU A C 1
ATOM 1351 O O . LEU A 1 174 ? -1.889 4.372 23.877 1.00 93.88 174 LEU A O 1
ATOM 1355 N N . THR A 1 175 ? -3.553 4.161 22.376 1.00 94.50 175 THR A N 1
ATOM 1356 C CA . THR A 1 175 ? -3.232 5.313 21.555 1.00 94.50 175 THR A CA 1
ATOM 1357 C C . THR A 1 175 ? -4.267 6.387 21.827 1.00 94.50 175 THR A C 1
ATOM 1359 O O . THR A 1 175 ? -5.425 6.249 21.423 1.00 94.50 175 THR A O 1
ATOM 1362 N N . ASP A 1 176 ? -3.860 7.421 22.556 1.00 94.88 176 ASP A N 1
ATOM 1363 C CA . ASP A 1 176 ? -4.746 8.506 22.962 1.00 94.88 176 ASP A CA 1
ATOM 1364 C C . ASP A 1 176 ? -5.116 9.444 21.802 1.00 94.88 176 ASP A C 1
ATOM 1366 O O . ASP A 1 176 ? -4.618 9.353 20.675 1.00 94.88 176 ASP A O 1
ATOM 1370 N N . LEU A 1 177 ? -6.033 10.365 22.087 1.00 93.25 177 LEU A N 1
ATOM 1371 C CA . LEU A 1 177 ? -6.557 11.295 21.098 1.00 93.25 177 LEU A CA 1
ATOM 1372 C C . LEU A 1 177 ? -5.493 12.240 20.511 1.00 93.25 177 LEU A C 1
ATOM 1374 O O . LEU A 1 177 ? -5.620 12.644 19.352 1.00 93.25 177 LEU A O 1
ATOM 1378 N N . ASP A 1 178 ? -4.452 12.586 21.268 1.00 94.06 178 ASP A N 1
ATOM 1379 C CA . ASP A 1 178 ? -3.386 13.471 20.794 1.00 94.06 178 ASP A CA 1
ATOM 1380 C C . ASP A 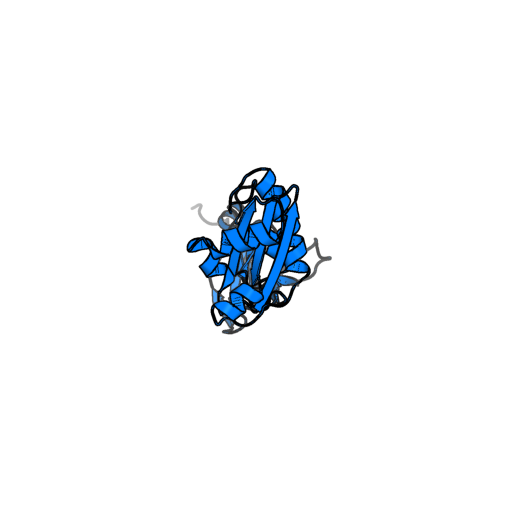1 178 ? -2.454 12.726 19.835 1.00 94.06 178 ASP A C 1
ATOM 1382 O O . ASP A 1 178 ? -2.147 13.232 18.750 1.00 94.06 178 ASP A O 1
ATOM 1386 N N . ALA A 1 179 ? -2.099 11.481 20.160 1.00 94.06 179 ALA A N 1
ATOM 1387 C CA . ALA A 1 179 ? -1.382 10.584 19.263 1.00 94.06 179 ALA A CA 1
ATOM 1388 C C . ALA A 1 179 ? -2.166 10.354 17.959 1.00 94.06 179 ALA A C 1
ATOM 1390 O O . ALA A 1 179 ? -1.600 10.503 16.871 1.00 94.06 179 ALA A O 1
ATOM 1391 N N . ILE A 1 180 ? -3.479 10.098 18.046 1.00 94.50 180 ILE A N 1
ATOM 1392 C CA . ILE A 1 180 ? -4.363 9.963 16.875 1.00 94.50 180 ILE A CA 1
ATOM 1393 C C . ILE A 1 180 ? -4.294 11.221 16.002 1.00 94.50 180 ILE A C 1
ATOM 1395 O O . ILE A 1 180 ? -4.036 11.127 14.801 1.00 94.50 180 ILE A O 1
ATOM 1399 N N . LYS A 1 181 ? -4.465 12.411 16.592 1.00 92.94 181 LYS A N 1
ATOM 1400 C CA . LYS A 1 181 ? -4.433 13.691 15.862 1.00 92.94 181 LYS A CA 1
ATOM 1401 C C . LYS A 1 181 ? -3.068 13.999 15.251 1.00 92.94 181 LYS A C 1
ATOM 1403 O O . LYS A 1 181 ? -3.015 14.602 14.182 1.00 92.94 181 LYS A O 1
ATOM 1408 N N . SER A 1 182 ? -1.979 13.567 15.888 1.00 93.94 182 SER A N 1
ATOM 1409 C CA . SER A 1 182 ? -0.621 13.709 15.346 1.00 93.94 182 SER A CA 1
ATOM 1410 C C . SER A 1 182 ? -0.328 12.791 14.150 1.00 93.94 182 SER A C 1
ATOM 1412 O O . SER A 1 182 ? 0.713 12.939 13.513 1.00 93.94 182 SER A O 1
ATOM 1414 N N . GLY A 1 183 ? -1.265 11.905 13.789 1.00 92.00 183 GLY A N 1
ATOM 1415 C CA . GLY A 1 183 ? -1.189 11.090 12.580 1.00 92.00 183 GLY A CA 1
ATOM 1416 C C . GLY A 1 183 ? -0.547 9.725 12.785 1.00 92.00 183 GLY A C 1
ATOM 1417 O O . GLY A 1 183 ? 0.011 9.193 11.831 1.00 92.00 183 GLY A O 1
ATOM 1418 N N . ILE A 1 184 ? -0.620 9.164 13.995 1.00 94.56 184 ILE A N 1
ATOM 1419 C CA . ILE A 1 184 ? -0.171 7.792 14.249 1.00 94.56 184 ILE A CA 1
ATOM 1420 C C . ILE A 1 184 ? -0.904 6.780 13.353 1.00 94.56 184 ILE A C 1
ATOM 1422 O O . ILE A 1 184 ? -2.082 6.941 13.005 1.00 94.56 184 ILE A O 1
ATOM 1426 N N . GLU A 1 185 ? -0.183 5.732 12.975 1.00 94.94 185 GLU A N 1
ATOM 1427 C CA . GLU A 1 185 ? -0.622 4.703 12.037 1.00 94.94 185 GLU A CA 1
ATOM 1428 C C . GLU A 1 185 ? -0.597 3.326 12.709 1.00 94.94 185 GLU A C 1
ATOM 1430 O O . GLU A 1 185 ? 0.244 3.065 13.568 1.00 94.94 185 GLU A O 1
ATOM 1435 N N . THR A 1 186 ? -1.503 2.435 12.296 1.00 94.19 186 THR A N 1
ATOM 1436 C CA . THR A 1 186 ? -1.394 0.992 12.567 1.00 94.19 186 THR A CA 1
ATOM 1437 C C . THR A 1 186 ? -0.943 0.252 11.308 1.00 94.19 186 THR A C 1
ATOM 1439 O O . THR A 1 186 ? -1.377 0.567 10.196 1.00 94.19 186 THR A O 1
ATOM 1442 N N . HIS A 1 187 ? -0.060 -0.731 11.488 1.00 94.56 187 HIS A N 1
ATOM 1443 C CA . HIS A 1 187 ? 0.561 -1.505 10.416 1.00 94.56 187 HIS A CA 1
ATOM 1444 C C . HIS A 1 187 ? -0.134 -2.864 10.241 1.00 94.56 187 HIS A C 1
ATOM 1446 O O . HIS A 1 187 ? -0.178 -3.679 11.165 1.00 94.56 187 HIS A O 1
ATOM 1452 N N . MET A 1 188 ? -0.616 -3.170 9.034 1.00 96.44 188 MET A N 1
ATOM 1453 C CA . MET A 1 188 ? -1.435 -4.367 8.792 1.00 96.44 188 MET A CA 1
ATOM 1454 C C . MET A 1 188 ? -0.606 -5.615 8.442 1.00 96.44 188 MET A C 1
ATOM 1456 O O . MET A 1 188 ? -0.451 -5.971 7.267 1.00 96.44 188 MET A O 1
ATOM 1460 N N . TYR A 1 189 ? -0.084 -6.302 9.464 1.00 94.56 189 TYR A N 1
ATOM 1461 C CA . TYR A 1 189 ? 0.628 -7.589 9.330 1.00 94.56 189 TYR A CA 1
ATOM 1462 C C . TYR A 1 189 ? -0.269 -8.828 9.444 1.00 94.56 189 TYR A C 1
ATOM 1464 O O . TYR A 1 189 ? 0.100 -9.890 8.934 1.00 94.56 189 TYR A O 1
ATOM 1472 N N . ASP A 1 190 ? -1.433 -8.670 10.064 1.00 95.06 190 ASP A N 1
ATOM 1473 C CA . ASP A 1 190 ? -2.436 -9.680 10.399 1.00 95.06 190 ASP A CA 1
ATOM 1474 C C . ASP A 1 190 ? -3.812 -9.006 10.546 1.00 95.06 190 ASP A C 1
ATOM 1476 O O . ASP A 1 190 ? -3.955 -7.799 10.324 1.00 95.06 190 ASP A O 1
ATOM 1480 N N . ASN A 1 191 ? -4.843 -9.799 10.850 1.00 96.44 191 ASN A N 1
ATOM 1481 C CA . ASN A 1 191 ? -6.133 -9.242 11.244 1.00 96.44 191 ASN A CA 1
ATOM 1482 C C . ASN A 1 191 ? -6.015 -8.623 12.639 1.00 96.44 191 ASN A C 1
ATOM 1484 O O . ASN A 1 191 ? -5.389 -9.203 13.529 1.00 96.44 191 ASN A O 1
ATOM 1488 N N . LYS A 1 192 ? -6.632 -7.457 12.810 1.00 95.94 192 LYS A N 1
ATOM 1489 C CA . LYS A 1 192 ? -6.531 -6.657 14.028 1.00 95.94 192 LYS A CA 1
ATOM 1490 C C . LYS A 1 192 ? -7.881 -6.084 14.402 1.00 95.94 192 LYS A C 1
ATOM 1492 O O . LYS A 1 192 ? -8.691 -5.768 13.524 1.00 95.94 192 LYS A O 1
ATOM 1497 N N . THR A 1 193 ? -8.062 -5.836 15.691 1.00 97.38 193 THR A N 1
ATOM 1498 C CA . THR A 1 193 ? -9.194 -5.074 16.209 1.00 97.38 193 THR A CA 1
ATOM 1499 C C . THR A 1 193 ? -8.712 -3.803 16.904 1.00 97.38 193 THR A C 1
ATOM 1501 O O . THR A 1 193 ? -7.929 -3.870 17.844 1.00 97.38 193 THR A O 1
ATOM 1504 N N . LEU A 1 194 ? -9.214 -2.641 16.486 1.00 97.75 194 LEU A N 1
ATOM 1505 C CA . LEU A 1 194 ? -9.125 -1.406 17.265 1.00 97.75 194 LEU A CA 1
ATOM 1506 C C . LEU A 1 194 ? -10.335 -1.324 18.183 1.00 97.75 194 LEU A C 1
ATOM 1508 O O . LEU A 1 194 ? -11.475 -1.303 17.718 1.00 97.75 194 LEU A O 1
ATOM 1512 N N . LYS A 1 195 ? -10.092 -1.278 19.487 1.00 97.88 195 LYS A N 1
ATOM 1513 C CA . LYS A 1 195 ? -11.128 -1.227 20.515 1.00 97.88 195 LYS A CA 1
ATOM 1514 C C . LYS A 1 195 ? -11.135 0.142 21.180 1.00 97.88 195 LYS A C 1
ATOM 1516 O O . LYS A 1 195 ? -10.101 0.630 21.634 1.00 97.88 195 LYS A O 1
ATOM 1521 N N . ALA A 1 196 ? -12.304 0.772 21.222 1.00 98.06 196 ALA A N 1
ATOM 1522 C CA . ALA A 1 196 ? -12.464 2.074 21.853 1.00 98.06 196 ALA A CA 1
ATOM 1523 C C . ALA A 1 196 ? -12.312 1.972 23.376 1.00 98.06 196 ALA A C 1
ATOM 1525 O O . ALA A 1 196 ? -12.837 1.051 24.010 1.00 98.06 196 ALA A O 1
ATOM 1526 N N . ASN A 1 197 ? -11.631 2.948 23.964 1.00 97.75 197 ASN A N 1
ATOM 1527 C CA . ASN A 1 197 ? -11.500 3.102 25.408 1.00 97.75 197 ASN A CA 1
ATOM 1528 C C . ASN A 1 197 ? -12.185 4.389 25.856 1.00 97.75 197 ASN A C 1
ATOM 1530 O O . ASN A 1 197 ? -12.191 5.388 25.136 1.00 97.75 197 ASN A O 1
ATOM 1534 N N . TRP A 1 198 ? -12.767 4.347 27.051 1.00 97.44 198 TRP A N 1
ATOM 1535 C CA . TRP A 1 198 ? -13.707 5.346 27.544 1.00 97.44 198 TRP A CA 1
ATOM 1536 C C . TRP A 1 198 ? -13.373 5.733 28.981 1.00 97.44 198 TRP A C 1
ATOM 1538 O O . TRP A 1 198 ? -12.968 4.874 29.761 1.00 97.44 198 TRP A O 1
ATOM 1548 N N . THR A 1 199 ? -13.587 7.001 29.326 1.00 95.62 199 THR A N 1
ATOM 1549 C CA . THR A 1 199 ? -13.641 7.486 30.714 1.00 95.62 199 THR A CA 1
ATOM 1550 C C . THR A 1 199 ? -15.035 8.027 30.985 1.00 95.62 199 THR A C 1
ATOM 1552 O O . THR A 1 199 ? -15.667 8.571 30.076 1.00 95.62 199 THR A O 1
ATOM 1555 N N . ASP A 1 200 ? -15.514 7.913 32.218 1.00 91.94 200 ASP A N 1
ATOM 1556 C CA . ASP A 1 200 ? -16.808 8.478 32.589 1.00 91.94 200 ASP A CA 1
ATOM 1557 C C . ASP A 1 200 ? -16.726 10.006 32.677 1.00 91.94 200 ASP A C 1
ATOM 1559 O O . ASP A 1 200 ? -15.694 10.583 33.026 1.00 91.94 200 ASP A O 1
ATOM 1563 N N . THR A 1 201 ? -17.821 10.686 32.334 1.00 81.62 201 THR A N 1
ATOM 1564 C CA . THR A 1 201 ? -17.886 12.158 32.354 1.00 81.62 201 THR A CA 1
ATOM 1565 C C . THR A 1 201 ? -17.936 12.759 33.766 1.00 81.62 201 THR A C 1
ATOM 1567 O O . THR A 1 201 ? -17.875 13.977 33.897 1.00 81.62 201 THR A O 1
ATOM 1570 N N . SER A 1 202 ? -18.069 11.942 34.818 1.00 67.88 202 SER A N 1
ATOM 1571 C CA . SER A 1 202 ? -18.268 12.383 36.209 1.00 67.88 202 SER A CA 1
ATOM 1572 C C . SER A 1 202 ? -16.991 12.561 37.042 1.00 67.88 202 SER A C 1
ATOM 1574 O O . SER A 1 202 ? -17.075 13.113 38.134 1.00 67.88 202 SER A O 1
ATOM 1576 N N . ASP A 1 203 ? -15.814 12.168 36.551 1.00 55.50 203 ASP A N 1
ATOM 1577 C CA . ASP A 1 203 ? -14.572 12.159 37.351 1.00 55.50 203 ASP A CA 1
ATOM 1578 C C . ASP A 1 203 ? -13.845 13.521 37.450 1.00 55.50 203 ASP A C 1
ATOM 1580 O O . ASP A 1 203 ? -12.685 13.587 37.853 1.00 55.50 203 ASP A O 1
ATOM 1584 N N . SER A 1 204 ? -14.500 14.643 37.122 1.00 52.94 204 SER A N 1
ATOM 1585 C CA . SER A 1 204 ? -13.905 15.990 37.226 1.00 52.94 204 SER A CA 1
ATOM 1586 C C . SER A 1 204 ? -14.417 16.839 38.398 1.00 52.94 204 SER A C 1
ATOM 1588 O O . SER A 1 204 ? -14.283 18.063 38.363 1.00 52.94 204 SER A O 1
ATOM 1590 N N . SER A 1 205 ? -15.002 16.237 39.433 1.00 51.31 205 SER A N 1
ATOM 1591 C CA . SER A 1 205 ? -15.376 16.959 40.655 1.00 51.31 205 SER A CA 1
ATOM 1592 C C . SER A 1 205 ? -14.973 16.192 41.912 1.00 51.31 205 SER A C 1
ATOM 1594 O O . SER A 1 205 ? -15.815 15.550 42.525 1.00 51.31 205 SER A O 1
ATOM 1596 N N . ASP A 1 206 ? -13.698 16.273 42.295 1.00 48.31 206 ASP A N 1
ATOM 1597 C CA . ASP A 1 206 ? -13.339 16.337 43.717 1.00 48.31 206 ASP A CA 1
ATOM 1598 C C . ASP A 1 206 ? -11.881 16.771 43.915 1.00 48.31 206 ASP A C 1
ATOM 1600 O O . ASP A 1 206 ? -10.947 15.975 43.844 1.00 48.31 206 ASP A O 1
ATOM 1604 N N . SER A 1 207 ? -11.691 18.066 44.169 1.00 46.94 207 SER A N 1
ATOM 1605 C CA . SER A 1 207 ? -10.667 18.558 45.098 1.00 46.94 207 SER A CA 1
ATOM 1606 C C . SER A 1 207 ? -10.915 20.041 45.375 1.00 46.94 207 SER A C 1
ATOM 1608 O O . SER A 1 207 ? -10.278 20.926 44.800 1.00 46.94 207 SER A O 1
ATOM 1610 N N . SER A 1 208 ? -11.864 20.309 46.260 1.00 47.03 208 SER A N 1
ATOM 1611 C CA . SER A 1 208 ? -11.898 21.553 47.018 1.00 47.03 208 SER A CA 1
ATOM 1612 C C . SER A 1 208 ? -12.402 21.235 48.416 1.00 47.03 208 SER A C 1
ATOM 1614 O O . SER A 1 208 ? -13.609 21.169 48.618 1.00 47.03 208 SER A O 1
ATOM 1616 N N . ASP A 1 209 ? -11.451 21.031 49.324 1.00 43.28 209 ASP A N 1
ATOM 1617 C CA . ASP A 1 209 ? -11.564 21.282 50.762 1.00 43.28 209 ASP A CA 1
ATOM 1618 C C . ASP A 1 209 ? -10.244 21.908 51.240 1.00 43.28 209 ASP A C 1
ATOM 1620 O O . ASP A 1 209 ? -9.168 21.417 50.815 1.00 43.28 209 ASP A O 1
#

Secondary structure (DSSP, 8-state):
-HHHHHHTTPPPPEE-HHHHHHHHHHHHHHHHS-SSB-TTS-BTHHHHHHTT---EEEEEEEE-SSHHHHHHHHHTSHHHHHHHH-TT--EEEEEEETTEEEEEEESSTT-EEEEEEE-TT-BBGGGTSBSEEEEEEETT-EEEGGGSPPPB-TTEEEEEEEEEETTTTEEEEEEEHHHHHTT-EEE-SS-EEEEEEEEETTTT-----

Mean predicted aligned error: 4.58 Å

Foldseek 3Di:
DQVLLVVVVAHGAAEDPLQQQLQQVVQVQCVVPVDCQGPVRHGSVVSSQVSQFAAWDDKDKDFDPDPVVSVVVLCPDPVSVCQVNPNQFRHWYWHHDPRIIMITTGHPGNDWAKEKEAAAQFAQVVVVRHRIDIDTGTAFDKAQLLVDGHTDHPQKDWFAWWKAQPVVRDTDDGQGPVNSVVGDIDTHNHHMYTYIDIDGPPPPDDDDD

pLDDT: mean 95.21, std 9.18, range [43.28, 98.94]

Solvent-accessible surface area (backbone atoms only — not comparable to full-atom values): 11113 Å² total; per-residue (Å²): 103,52,69,57,12,52,75,72,76,20,70,66,56,42,81,37,72,34,36,24,54,13,20,41,53,47,9,52,40,34,67,78,40,84,53,68,51,40,88,89,69,45,61,52,62,52,47,21,35,77,44,54,22,9,37,73,71,35,79,40,74,48,70,36,99,41,72,70,52,37,48,50,54,34,63,77,29,74,78,40,28,50,52,64,46,40,76,70,36,46,29,31,16,57,11,70,34,98,47,21,38,25,41,36,27,15,40,62,32,82,41,62,28,45,42,36,41,33,26,68,90,23,18,26,69,96,63,79,53,33,47,55,53,78,44,83,41,24,26,72,35,71,45,51,49,62,78,53,85,78,52,49,39,92,72,42,42,78,45,30,35,30,40,26,39,66,87,77,70,46,76,45,70,78,40,39,60,66,49,27,72,75,55,43,65,50,74,32,84,54,45,34,32,39,35,45,39,71,44,66,69,73,83,84,77,87,88,87,132